Protein AF-A0A2T4Z3Q0-F1 (afdb_monomer)

pLDDT: mean 81.83, std 20.15, range [23.25, 98.06]

Mean predicted aligned error: 8.44 Å

Organism: NCBI:txid1121389

Foldseek 3Di:
DDKDKDKDKDWQQDQAKDKDKDKDDFDDPFKDKDKDDWPDAAPDKDDQDPLRIIIGIHTDHHGDMTIIMMMMDGHDDPCVVPFDFDDPVVVCVQQDADPQQHADPVLLVVLCVLCPPPDDLVVSLVSLLVCLVVQAEEDPPDPDGHQVCCVVVSYHHPRNSQSSSSHSSPPVPDTDGCPRPDPPDDDDPPPPPD

Structure (mmCIF, N/CA/C/O backbone):
data_AF-A0A2T4Z3Q0-F1
#
_entry.id   AF-A0A2T4Z3Q0-F1
#
loop_
_atom_site.group_PDB
_atom_site.id
_atom_site.type_symbol
_atom_site.label_atom_id
_atom_site.label_alt_id
_atom_site.label_comp_id
_atom_site.label_asym_id
_atom_site.label_entity_id
_atom_site.label_seq_id
_atom_site.pdbx_PDB_ins_code
_atom_site.Cartn_x
_atom_site.Cartn_y
_atom_site.Cartn_z
_atom_site.occupancy
_atom_site.B_iso_or_equiv
_atom_site.auth_seq_id
_atom_site.auth_comp_id
_atom_site.auth_asym_id
_atom_site.auth_atom_id
_atom_site.pdbx_PDB_model_num
ATOM 1 N N . MET A 1 1 ? 12.285 16.829 9.462 1.00 84.00 1 MET A N 1
ATOM 2 C CA . MET A 1 1 ? 12.515 16.536 8.033 1.00 84.00 1 MET A CA 1
ATOM 3 C C . MET A 1 1 ? 13.525 15.406 7.931 1.00 84.00 1 MET A C 1
ATOM 5 O O . MET A 1 1 ? 14.559 15.489 8.586 1.00 84.00 1 MET A O 1
ATOM 9 N N . LYS A 1 2 ? 13.214 14.343 7.188 1.00 92.06 2 LYS A N 1
ATOM 10 C CA . LYS A 1 2 ? 14.115 13.210 6.926 1.00 92.06 2 LYS A CA 1
ATOM 11 C C . LYS A 1 2 ? 14.289 13.057 5.416 1.00 92.06 2 LYS A C 1
ATOM 13 O O . LYS A 1 2 ? 13.343 13.304 4.674 1.00 92.06 2 LYS A O 1
ATOM 18 N N . ARG A 1 3 ? 15.481 12.657 4.973 1.00 94.44 3 ARG A N 1
ATOM 19 C CA . ARG A 1 3 ? 15.782 12.401 3.559 1.00 94.44 3 ARG A CA 1
ATOM 20 C C . ARG A 1 3 ? 16.202 10.958 3.355 1.00 94.44 3 ARG A C 1
ATOM 22 O O . ARG A 1 3 ? 16.924 10.406 4.184 1.00 94.44 3 ARG A O 1
ATOM 29 N N . PHE A 1 4 ? 15.761 10.382 2.247 1.00 94.44 4 PHE A N 1
ATOM 30 C CA . PHE A 1 4 ? 16.029 9.004 1.871 1.00 94.44 4 PHE A CA 1
ATOM 31 C C . PHE A 1 4 ? 16.446 8.941 0.410 1.00 94.44 4 PHE A C 1
ATOM 33 O O . PHE A 1 4 ? 15.866 9.614 -0.439 1.00 94.44 4 PHE A O 1
ATOM 40 N N . SER A 1 5 ? 17.415 8.084 0.114 1.00 94.75 5 SER A N 1
ATOM 41 C CA . SER A 1 5 ? 17.739 7.707 -1.257 1.00 94.75 5 SER A CA 1
ATOM 42 C C . SER A 1 5 ? 17.099 6.360 -1.557 1.00 94.75 5 SER A C 1
ATOM 44 O O . SER A 1 5 ? 17.326 5.385 -0.838 1.00 94.75 5 SER A O 1
ATOM 46 N N . TYR A 1 6 ? 16.303 6.301 -2.618 1.00 93.81 6 TYR A N 1
ATOM 47 C CA . TYR A 1 6 ? 15.637 5.087 -3.068 1.00 93.81 6 TYR A CA 1
ATOM 48 C C . TYR A 1 6 ? 16.019 4.789 -4.515 1.00 93.81 6 TYR A C 1
ATOM 50 O O . TYR A 1 6 ? 15.890 5.640 -5.389 1.00 93.81 6 TYR A O 1
ATOM 58 N N . ARG A 1 7 ? 16.478 3.562 -4.767 1.00 94.81 7 ARG A N 1
ATOM 59 C CA . ARG A 1 7 ? 16.855 3.082 -6.098 1.00 94.81 7 ARG A CA 1
ATOM 60 C C . ARG A 1 7 ? 15.970 1.912 -6.485 1.00 94.81 7 ARG A C 1
ATOM 62 O O . ARG A 1 7 ? 16.005 0.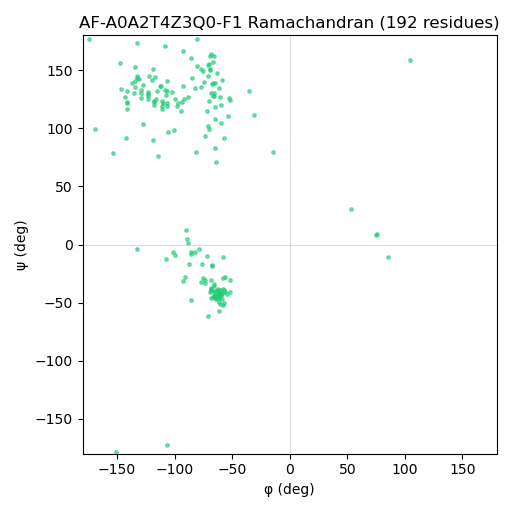863 -5.839 1.00 94.81 7 ARG A O 1
ATOM 69 N N . PHE A 1 8 ? 15.238 2.067 -7.580 1.00 94.12 8 PHE A N 1
ATOM 70 C CA . PHE A 1 8 ? 14.480 0.989 -8.201 1.00 94.12 8 PHE A CA 1
ATOM 71 C C . PHE A 1 8 ? 15.219 0.470 -9.433 1.00 94.12 8 PHE A C 1
ATOM 73 O O . PHE A 1 8 ? 15.611 1.250 -10.300 1.00 94.12 8 PHE A O 1
ATOM 80 N N . ARG A 1 9 ? 15.376 -0.855 -9.533 1.00 95.62 9 ARG A N 1
ATOM 81 C CA . ARG A 1 9 ? 15.946 -1.520 -10.710 1.00 95.62 9 ARG A CA 1
ATOM 82 C C . ARG A 1 9 ? 15.127 -2.736 -11.107 1.00 95.62 9 ARG A C 1
ATOM 84 O O . ARG A 1 9 ? 14.880 -3.625 -10.293 1.00 95.62 9 ARG A O 1
ATOM 91 N N . PHE A 1 10 ? 14.790 -2.815 -12.386 1.00 95.94 10 PHE A N 1
ATOM 92 C CA . PHE A 1 10 ? 14.126 -3.964 -12.985 1.00 95.94 10 PHE A CA 1
ATOM 93 C C . PHE A 1 10 ? 14.761 -4.296 -14.332 1.00 95.94 10 PHE A C 1
ATOM 95 O O . PHE A 1 10 ? 15.052 -3.400 -15.112 1.00 95.94 10 PHE A O 1
ATOM 102 N N . LYS A 1 11 ? 14.951 -5.583 -14.629 1.00 96.81 11 LYS A N 1
ATOM 103 C CA . LYS A 1 11 ? 15.478 -6.049 -15.918 1.00 96.81 11 LYS A CA 1
ATOM 104 C C . LYS A 1 11 ? 14.576 -7.124 -16.491 1.00 96.81 11 LYS A C 1
ATOM 106 O O . LYS A 1 11 ? 14.300 -8.116 -15.809 1.00 96.81 11 LYS A O 1
ATOM 111 N N . ASN A 1 12 ? 14.193 -6.987 -17.757 1.00 97.25 12 ASN A N 1
ATOM 112 C CA . ASN A 1 12 ? 13.519 -8.068 -18.458 1.00 97.25 12 ASN A CA 1
ATOM 113 C C . ASN A 1 12 ? 14.514 -9.210 -18.729 1.00 97.25 12 ASN A C 1
ATOM 115 O O . ASN A 1 12 ? 15.306 -9.173 -19.670 1.00 97.25 12 ASN A O 1
ATOM 119 N N . ARG A 1 13 ? 14.472 -10.242 -17.881 1.00 97.06 13 ARG A N 1
ATOM 120 C CA . ARG A 1 13 ? 15.283 -11.466 -18.018 1.00 97.06 13 ARG A CA 1
ATOM 121 C C . ARG A 1 13 ? 14.615 -12.541 -18.884 1.00 97.06 13 ARG A C 1
ATOM 123 O O . ARG A 1 13 ? 15.155 -13.637 -19.012 1.00 97.06 13 ARG A O 1
ATOM 130 N N . ARG A 1 14 ? 13.424 -12.276 -19.433 1.00 95.25 14 ARG A N 1
ATOM 131 C CA . ARG A 1 14 ? 12.709 -13.221 -20.300 1.00 95.25 14 ARG A CA 1
ATOM 132 C C . ARG A 1 14 ? 13.178 -13.078 -21.746 1.00 95.25 14 ARG A C 1
ATOM 134 O O . ARG A 1 14 ? 13.737 -12.063 -22.140 1.00 95.25 14 ARG A O 1
ATOM 141 N N . ARG A 1 15 ? 12.917 -14.118 -22.544 1.00 95.94 15 ARG A N 1
ATOM 142 C CA . ARG A 1 15 ? 13.223 -14.139 -23.986 1.00 95.94 15 ARG A CA 1
ATOM 143 C C . ARG A 1 15 ? 12.241 -13.325 -24.836 1.00 95.94 15 ARG A C 1
ATOM 145 O O . ARG A 1 15 ? 12.550 -13.044 -25.983 1.00 95.94 15 ARG A O 1
ATOM 152 N N . GLY A 1 16 ? 11.070 -12.989 -24.296 1.00 96.06 16 GLY A N 1
ATOM 153 C CA . GLY A 1 16 ? 10.043 -12.203 -24.980 1.00 96.06 16 GLY A CA 1
ATOM 154 C C . GLY A 1 16 ? 9.912 -10.791 -24.419 1.00 96.06 16 GLY A C 1
ATOM 155 O O . GLY A 1 16 ? 10.473 -10.475 -23.366 1.00 96.06 16 GLY A O 1
ATOM 156 N N . GLU A 1 17 ? 9.138 -9.963 -25.119 1.00 97.06 17 GLU A N 1
ATOM 157 C CA . GLU A 1 17 ? 8.729 -8.648 -24.627 1.00 97.06 17 GLU A CA 1
ATOM 158 C C . GLU A 1 17 ? 7.964 -8.778 -23.303 1.00 97.06 17 GLU A C 1
ATOM 160 O O . GLU A 1 17 ? 7.181 -9.712 -23.096 1.00 97.06 17 GLU A O 1
ATOM 165 N N . MET A 1 18 ? 8.206 -7.836 -22.395 1.00 97.31 18 MET A N 1
ATOM 166 C CA . MET A 1 18 ? 7.512 -7.749 -21.121 1.00 97.31 18 MET A CA 1
ATOM 167 C C . MET A 1 18 ? 6.846 -6.390 -20.962 1.00 97.31 18 MET A C 1
ATOM 169 O O . MET A 1 18 ? 7.491 -5.353 -21.073 1.00 97.31 18 MET A O 1
ATOM 173 N N . LYS A 1 19 ? 5.560 -6.421 -20.620 1.00 96.94 19 LYS A N 1
ATOM 174 C CA . LYS A 1 19 ? 4.783 -5.242 -20.251 1.00 96.94 19 LYS A CA 1
ATOM 175 C C . LYS A 1 19 ? 4.855 -5.048 -18.741 1.00 96.94 19 LYS A C 1
ATOM 177 O O . LYS A 1 19 ? 4.554 -5.983 -17.998 1.00 96.94 19 LYS A O 1
ATOM 182 N N . VAL A 1 20 ? 5.276 -3.868 -18.301 1.00 95.31 20 VAL A N 1
ATOM 183 C CA . VAL A 1 20 ? 5.454 -3.527 -16.886 1.00 95.31 20 VAL A CA 1
ATOM 184 C C . VAL A 1 20 ? 4.620 -2.296 -16.560 1.00 95.31 20 VAL A C 1
ATOM 186 O O . VAL A 1 20 ? 4.687 -1.292 -17.262 1.00 95.31 20 VAL A O 1
ATOM 189 N N . TRP A 1 21 ? 3.861 -2.383 -15.471 1.00 95.75 21 TRP A N 1
ATOM 190 C CA . TRP A 1 21 ? 3.163 -1.262 -14.853 1.00 95.75 21 TRP A CA 1
ATOM 191 C C . TRP A 1 21 ? 3.841 -0.986 -13.519 1.00 95.75 21 TRP A C 1
ATOM 193 O O . TRP A 1 21 ? 3.901 -1.868 -12.661 1.00 95.75 21 TRP A O 1
ATOM 203 N N . LEU A 1 22 ? 4.388 0.212 -13.372 1.00 92.81 22 LEU A N 1
ATOM 204 C CA . LEU A 1 22 ? 5.126 0.639 -12.195 1.00 92.81 22 LEU A CA 1
ATOM 205 C C . LEU A 1 22 ? 4.395 1.816 -11.560 1.00 92.81 22 LEU A C 1
ATOM 207 O O . LEU A 1 22 ? 4.176 2.832 -12.217 1.00 92.81 22 LEU A O 1
ATOM 211 N N . ALA A 1 23 ? 4.020 1.674 -10.291 1.00 91.62 23 ALA A N 1
ATOM 212 C CA . ALA A 1 23 ? 3.511 2.796 -9.517 1.00 91.62 23 ALA A CA 1
ATOM 213 C C . ALA A 1 23 ? 4.626 3.832 -9.326 1.00 91.62 23 ALA A C 1
ATOM 215 O O . ALA A 1 23 ? 5.748 3.487 -8.946 1.00 91.62 23 ALA A O 1
ATOM 216 N N . GLU A 1 24 ? 4.315 5.090 -9.609 1.00 90.06 24 GLU A N 1
ATOM 217 C CA . GLU A 1 24 ? 5.193 6.213 -9.302 1.00 90.06 24 GLU A CA 1
ATOM 218 C C . GLU A 1 24 ? 5.110 6.540 -7.810 1.00 90.06 24 GLU A C 1
ATOM 220 O O . GLU A 1 24 ? 4.085 6.313 -7.164 1.00 90.06 24 GLU A O 1
ATOM 225 N N . LEU A 1 25 ? 6.202 7.067 -7.252 1.00 89.38 25 LEU A N 1
ATOM 226 C CA . LEU A 1 25 ? 6.193 7.526 -5.869 1.00 89.38 25 LEU A CA 1
ATOM 227 C C . LEU A 1 25 ? 5.254 8.736 -5.748 1.00 89.38 25 LEU A C 1
ATOM 229 O O . LEU A 1 25 ? 5.417 9.695 -6.509 1.00 89.38 25 LEU A O 1
ATOM 233 N N . PRO A 1 26 ? 4.292 8.723 -4.811 1.00 84.50 26 PRO A N 1
ATOM 234 C CA . PRO A 1 26 ? 3.350 9.821 -4.670 1.00 84.50 26 PRO A CA 1
ATOM 235 C C . PRO A 1 26 ? 4.048 11.077 -4.138 1.00 84.50 26 PRO A C 1
ATOM 237 O O . PRO A 1 26 ? 5.008 11.006 -3.365 1.00 84.50 26 PRO A O 1
ATOM 240 N N . VAL A 1 27 ? 3.525 12.240 -4.522 1.00 84.62 27 VAL A N 1
ATOM 241 C CA . VAL A 1 27 ? 3.911 13.544 -3.971 1.00 84.62 27 VAL A CA 1
ATOM 242 C C . VAL A 1 27 ? 2.697 14.127 -3.265 1.00 84.62 27 VAL A C 1
ATOM 244 O O . VAL A 1 27 ? 1.633 14.251 -3.865 1.00 84.62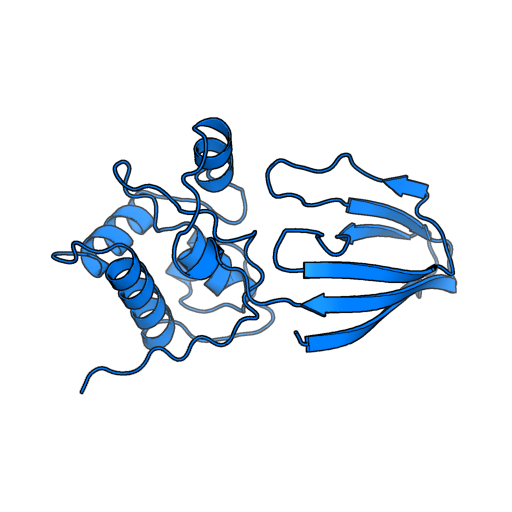 27 VAL A O 1
ATOM 247 N N . HIS A 1 28 ? 2.854 14.484 -1.995 1.00 83.12 28 HIS A N 1
ATOM 248 C CA . HIS A 1 28 ? 1.802 15.101 -1.187 1.00 83.12 28 HIS A CA 1
ATOM 249 C C . HIS A 1 28 ? 2.421 16.012 -0.118 1.00 83.12 28 HIS A C 1
ATOM 251 O O . HIS A 1 28 ? 3.639 16.175 -0.049 1.00 83.12 28 HIS A O 1
ATOM 257 N N . HIS A 1 29 ? 1.599 16.625 0.733 1.00 82.00 29 HIS A N 1
ATOM 258 C CA . HIS A 1 29 ? 2.047 17.617 1.720 1.00 82.00 29 HIS A CA 1
ATOM 259 C C . HIS A 1 29 ? 3.159 17.101 2.669 1.00 82.00 29 HIS A C 1
ATOM 261 O O . HIS A 1 29 ? 3.979 17.887 3.138 1.00 82.00 29 HIS A O 1
ATOM 267 N N . GLY A 1 30 ? 3.213 15.788 2.930 1.00 85.88 30 GLY A N 1
ATOM 268 C CA . GLY A 1 30 ? 4.171 15.147 3.839 1.00 85.88 30 GLY A CA 1
ATOM 269 C C . GLY A 1 30 ? 5.359 14.488 3.135 1.00 85.88 30 GLY A C 1
ATOM 270 O O . GLY A 1 30 ? 6.315 14.085 3.798 1.00 85.88 30 GLY A O 1
ATOM 271 N N . GLN A 1 31 ? 5.326 14.390 1.803 1.00 89.62 31 GLN A N 1
ATOM 272 C CA . GLN A 1 31 ? 6.367 13.743 1.011 1.00 89.62 31 GLN A CA 1
ATOM 273 C C . GLN A 1 31 ? 6.632 14.498 -0.290 1.00 89.62 31 GLN A C 1
ATOM 275 O O . GLN A 1 31 ? 5.758 14.632 -1.149 1.00 89.62 31 GLN A O 1
ATOM 280 N N . ARG A 1 32 ? 7.885 14.908 -0.479 1.00 91.00 32 ARG A N 1
ATOM 281 C CA . ARG A 1 32 ? 8.404 15.393 -1.759 1.00 91.00 32 ARG A CA 1
ATOM 282 C C . ARG A 1 32 ? 9.309 14.336 -2.363 1.00 91.00 32 ARG A C 1
ATOM 284 O O . ARG A 1 32 ? 10.090 13.699 -1.662 1.00 91.00 32 ARG A O 1
ATOM 291 N N . VAL A 1 33 ? 9.217 14.180 -3.675 1.00 90.69 33 VAL A N 1
ATOM 292 C CA . VAL A 1 33 ? 10.051 13.251 -4.433 1.00 90.69 33 VAL A CA 1
ATOM 293 C C . VAL A 1 33 ? 10.776 14.043 -5.502 1.00 90.69 33 VAL A C 1
ATOM 295 O O . VAL A 1 33 ? 10.153 14.744 -6.299 1.00 90.69 33 VAL A O 1
ATOM 298 N N . LYS A 1 34 ? 12.097 13.921 -5.517 1.00 90.50 34 LYS A N 1
ATOM 299 C CA . LYS A 1 34 ? 12.955 14.392 -6.594 1.00 90.50 34 LYS A CA 1
ATOM 300 C C . LYS A 1 34 ? 13.533 13.172 -7.289 1.00 90.50 34 LYS A C 1
ATOM 302 O O . LYS A 1 34 ? 14.125 12.308 -6.654 1.00 90.50 34 LYS A O 1
ATOM 307 N N . GLN A 1 35 ? 13.318 13.074 -8.592 1.00 85.56 35 GLN A N 1
ATOM 308 C CA . GLN A 1 35 ? 13.862 11.986 -9.392 1.00 85.56 35 GLN A CA 1
ATOM 309 C C . GLN A 1 35 ? 15.182 12.446 -10.010 1.00 85.56 35 GLN A C 1
ATOM 311 O O . GLN A 1 35 ? 15.197 13.375 -10.815 1.00 85.56 35 GLN A O 1
ATOM 316 N N . ASP A 1 36 ? 16.281 11.814 -9.606 1.00 80.44 36 ASP A N 1
ATOM 317 C CA . ASP A 1 36 ? 17.635 12.238 -9.973 1.00 80.44 36 ASP A CA 1
ATOM 318 C C . ASP A 1 36 ? 18.148 11.541 -11.233 1.00 80.44 36 ASP A C 1
ATOM 320 O O . ASP A 1 36 ? 18.938 12.104 -11.987 1.00 80.44 36 ASP A O 1
ATOM 324 N N . THR A 1 37 ? 17.726 10.301 -11.483 1.00 83.12 37 THR A N 1
ATOM 325 C CA . THR A 1 37 ? 18.128 9.553 -12.680 1.00 83.12 37 THR A CA 1
ATOM 326 C C . THR A 1 37 ? 16.960 8.753 -13.222 1.00 83.12 37 THR A C 1
ATOM 328 O O . THR A 1 37 ? 16.290 8.034 -12.482 1.00 83.12 37 THR A O 1
ATOM 331 N N . VAL A 1 38 ? 16.751 8.865 -14.536 1.00 84.81 38 VAL A N 1
ATOM 332 C CA . VAL A 1 38 ? 15.813 8.047 -15.311 1.00 84.81 38 VAL A CA 1
ATOM 333 C C . VAL A 1 38 ? 16.578 7.457 -16.477 1.00 84.81 38 VAL A C 1
ATOM 335 O O . VAL A 1 38 ? 16.875 8.148 -17.450 1.00 84.81 38 VAL A O 1
ATOM 338 N N . ARG A 1 39 ? 16.926 6.173 -16.384 1.00 87.06 39 ARG A N 1
ATOM 339 C CA . ARG A 1 39 ? 17.675 5.518 -17.466 1.00 87.06 39 ARG A CA 1
ATOM 340 C C . ARG A 1 39 ? 16.793 5.196 -18.673 1.00 87.06 39 ARG A C 1
ATOM 342 O O . ARG A 1 39 ? 17.281 5.159 -19.798 1.00 87.06 39 ARG A O 1
ATOM 349 N N . ARG A 1 40 ? 15.499 4.965 -18.436 1.00 87.69 40 ARG A N 1
ATOM 350 C CA . ARG A 1 40 ? 14.490 4.702 -19.467 1.00 87.69 40 ARG A CA 1
ATOM 351 C C . ARG A 1 40 ? 13.190 5.400 -19.089 1.00 87.69 40 ARG A C 1
ATOM 353 O O . ARG A 1 40 ? 12.621 5.110 -18.038 1.00 87.69 40 ARG A O 1
ATOM 360 N N . SER A 1 41 ? 12.706 6.278 -19.960 1.00 91.62 41 SER A N 1
ATOM 361 C CA . SER A 1 41 ? 11.394 6.901 -19.790 1.00 91.62 41 SER A CA 1
ATOM 362 C C . SER A 1 41 ? 10.264 5.880 -19.988 1.00 91.62 41 SER A C 1
ATOM 364 O O . SER A 1 41 ? 10.443 4.891 -20.714 1.00 91.62 41 SER A O 1
ATOM 366 N N . PRO A 1 42 ? 9.110 6.079 -19.330 1.00 94.75 42 PRO A N 1
ATOM 367 C CA . PRO A 1 42 ? 7.928 5.270 -19.593 1.00 94.75 42 PRO A CA 1
ATOM 368 C C . PRO A 1 42 ? 7.446 5.473 -21.031 1.00 94.75 42 PRO A C 1
ATOM 370 O O . PRO A 1 42 ? 7.570 6.562 -21.591 1.00 94.75 42 PRO A O 1
ATOM 373 N N . ASP A 1 43 ? 6.876 4.424 -21.619 1.00 95.12 43 ASP A N 1
ATOM 374 C CA . ASP A 1 43 ? 6.238 4.497 -22.937 1.00 95.12 43 ASP A CA 1
ATOM 375 C C . ASP A 1 43 ? 4.896 5.234 -22.848 1.00 95.12 43 ASP A C 1
ATOM 377 O O . ASP A 1 43 ? 4.491 5.929 -23.778 1.00 95.12 43 ASP A O 1
ATOM 381 N N . GLN A 1 44 ? 4.202 5.082 -21.716 1.00 95.50 44 GLN A N 1
ATOM 382 C CA . GLN A 1 44 ? 2.972 5.800 -21.385 1.00 95.50 44 GLN A CA 1
ATOM 383 C C . GLN A 1 44 ? 2.898 6.029 -19.876 1.00 95.50 44 GLN A C 1
ATOM 385 O O . GLN A 1 44 ? 3.452 5.256 -19.097 1.00 95.50 44 GLN A O 1
ATOM 390 N N . SER A 1 45 ? 2.145 7.037 -19.451 1.00 93.69 45 SER A N 1
ATOM 391 C CA . SER A 1 45 ? 1.817 7.233 -18.039 1.00 93.69 45 SER A CA 1
ATOM 392 C C . SER A 1 45 ? 0.330 7.503 -17.890 1.00 93.69 45 SER A C 1
ATOM 394 O O . SER A 1 45 ? -0.268 8.184 -18.726 1.00 93.69 45 SER A O 1
ATOM 396 N N . SER A 1 46 ? -0.268 6.987 -16.821 1.00 91.50 46 SER A N 1
ATOM 397 C CA . SER A 1 46 ? -1.653 7.293 -16.485 1.00 91.50 46 SER A CA 1
ATOM 398 C C . SER A 1 46 ? -1.803 8.756 -16.059 1.00 91.50 46 SER A C 1
ATOM 400 O O . SER A 1 46 ? -0.836 9.439 -15.700 1.00 91.50 46 SER A O 1
ATOM 402 N N . GLN A 1 47 ? -3.051 9.222 -16.054 1.00 91.00 47 GLN A N 1
ATOM 403 C CA . GLN A 1 47 ? -3.427 10.362 -15.226 1.00 91.00 47 GLN A CA 1
ATOM 404 C C . GLN A 1 47 ? -3.327 9.976 -13.745 1.00 91.00 47 GLN A C 1
ATOM 406 O O . GLN A 1 47 ? -3.379 8.788 -13.400 1.00 91.00 47 GLN A O 1
ATOM 411 N N . THR A 1 48 ? -3.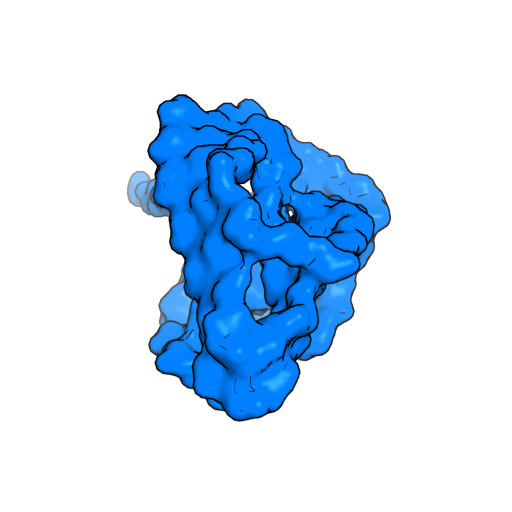167 10.983 -12.893 1.00 87.88 48 THR A N 1
ATOM 412 C CA . THR A 1 48 ? -3.215 10.814 -11.443 1.00 87.88 48 THR A CA 1
ATOM 413 C C . THR A 1 48 ? -4.641 10.469 -11.018 1.00 87.88 48 THR A C 1
ATOM 415 O O . THR A 1 48 ? -5.585 11.134 -11.447 1.00 87.88 48 THR A O 1
ATOM 418 N N . ASP A 1 49 ? -4.807 9.421 -10.213 1.00 85.31 49 ASP A N 1
ATOM 419 C CA . ASP A 1 49 ? -6.113 9.035 -9.679 1.00 85.31 49 ASP A CA 1
ATOM 420 C C . ASP A 1 49 ? -6.523 9.877 -8.456 1.00 85.31 49 ASP A C 1
ATOM 422 O O . ASP A 1 49 ? -5.775 10.727 -7.975 1.00 85.31 49 ASP A O 1
ATOM 426 N N . ILE A 1 50 ? -7.736 9.639 -7.945 1.00 83.69 50 ILE A N 1
ATOM 427 C CA . ILE A 1 50 ? -8.287 10.344 -6.772 1.00 83.69 50 ILE A CA 1
ATOM 428 C C . ILE A 1 50 ? -7.400 10.173 -5.528 1.00 83.69 50 ILE A C 1
ATOM 430 O O . ILE A 1 50 ? -7.360 11.056 -4.682 1.00 83.69 50 ILE A O 1
ATOM 434 N N . ALA A 1 51 ? -6.669 9.062 -5.426 1.00 80.88 51 ALA A N 1
ATOM 435 C CA . ALA A 1 51 ? -5.767 8.782 -4.317 1.00 80.88 51 ALA A CA 1
ATOM 436 C C . ALA A 1 51 ? -4.336 9.295 -4.566 1.00 80.88 51 ALA A C 1
ATOM 438 O O . ALA A 1 51 ? -3.413 8.925 -3.841 1.00 80.88 51 ALA A O 1
ATOM 439 N N . GLY A 1 52 ? -4.132 10.129 -5.592 1.00 84.19 52 GLY A N 1
ATOM 440 C CA . GLY A 1 52 ? -2.831 10.707 -5.914 1.00 84.19 52 GLY A CA 1
ATOM 441 C C . GLY A 1 52 ? -1.865 9.732 -6.592 1.00 84.19 52 GLY A C 1
ATOM 442 O O . GLY A 1 52 ? -0.691 10.063 -6.765 1.00 84.19 52 GLY A O 1
ATOM 443 N N . ASN A 1 53 ? -2.322 8.541 -6.988 1.00 86.62 53 ASN A N 1
ATOM 444 C CA . ASN A 1 53 ? -1.462 7.534 -7.598 1.00 86.62 53 ASN A CA 1
ATOM 445 C C . ASN A 1 53 ? -1.323 7.765 -9.096 1.00 86.62 53 ASN A C 1
ATOM 447 O O . ASN A 1 53 ? -2.288 8.088 -9.791 1.00 86.62 53 ASN A O 1
ATOM 451 N N . ARG A 1 54 ? -0.127 7.493 -9.614 1.00 90.31 54 ARG A N 1
ATOM 452 C CA . ARG A 1 54 ? 0.163 7.484 -11.046 1.00 90.31 54 ARG A CA 1
ATOM 453 C C . ARG A 1 54 ? 0.901 6.207 -11.417 1.00 90.31 54 ARG A C 1
ATOM 455 O O . ARG A 1 54 ? 1.721 5.709 -10.648 1.00 90.31 54 ARG A O 1
ATOM 462 N N . ILE A 1 55 ? 0.589 5.658 -12.586 1.00 93.12 55 ILE A N 1
ATOM 463 C CA . ILE A 1 55 ? 1.185 4.420 -13.083 1.00 93.12 55 ILE A CA 1
ATOM 464 C C . ILE A 1 55 ? 1.942 4.723 -14.369 1.00 93.12 55 ILE A C 1
ATOM 466 O O . ILE A 1 55 ? 1.367 5.197 -15.348 1.00 93.12 55 ILE A O 1
ATOM 470 N N . SER A 1 56 ? 3.224 4.385 -14.373 1.00 94.06 56 SER A N 1
ATOM 471 C CA . SER A 1 56 ? 4.075 4.395 -15.554 1.00 94.06 56 SER A CA 1
ATOM 472 C C . SER A 1 56 ? 4.084 3.022 -16.227 1.00 94.06 56 SER A C 1
ATOM 474 O O . SER A 1 56 ? 4.182 1.982 -15.572 1.00 94.06 56 SER A O 1
ATOM 476 N N . TYR A 1 57 ? 3.974 3.018 -17.550 1.00 95.94 57 TYR A N 1
ATOM 477 C CA . TYR A 1 57 ? 3.883 1.831 -18.390 1.00 95.94 57 TYR A CA 1
ATOM 478 C C . TYR A 1 57 ? 5.129 1.671 -19.261 1.00 95.94 57 TYR A C 1
ATOM 480 O O . TYR A 1 57 ? 5.598 2.635 -19.867 1.00 95.94 57 TYR A O 1
ATOM 488 N N . TYR A 1 58 ? 5.634 0.438 -19.343 1.00 96.06 58 TYR A N 1
ATOM 489 C CA . TYR A 1 58 ? 6.838 0.088 -20.088 1.00 96.06 58 TYR A CA 1
ATOM 490 C C . TYR A 1 58 ? 6.633 -1.181 -20.930 1.00 96.06 58 TYR A C 1
ATOM 492 O O . TYR A 1 58 ? 6.149 -2.193 -20.418 1.00 96.06 58 TYR A O 1
ATOM 500 N N . CYS A 1 59 ? 7.087 -1.165 -22.181 1.00 96.94 59 CYS A N 1
ATOM 501 C CA . CYS A 1 59 ? 7.268 -2.334 -23.046 1.00 96.94 59 CYS A CA 1
ATOM 502 C C . CYS A 1 59 ? 8.762 -2.655 -23.172 1.00 96.94 59 CYS A C 1
ATOM 504 O O . CYS A 1 59 ? 9.478 -2.049 -23.967 1.00 96.94 59 CYS A O 1
ATOM 506 N N . LEU A 1 60 ? 9.249 -3.600 -22.369 1.00 96.25 60 LEU A N 1
ATOM 507 C CA . LEU A 1 60 ? 10.667 -3.944 -22.293 1.00 96.25 60 LEU A CA 1
ATOM 508 C C . LEU A 1 60 ? 11.016 -5.103 -23.223 1.00 96.25 60 LEU A C 1
ATOM 510 O O . LEU A 1 60 ? 10.512 -6.220 -23.053 1.00 96.25 60 LEU A O 1
ATOM 514 N N . LYS A 1 61 ? 11.960 -4.887 -24.135 1.00 97.62 61 LYS A N 1
ATOM 515 C CA . LYS A 1 61 ? 12.580 -5.965 -24.920 1.00 97.62 61 LYS A CA 1
ATOM 516 C C . LYS A 1 61 ? 13.475 -6.850 -24.037 1.00 97.62 61 LYS A C 1
ATOM 518 O O . LYS A 1 61 ? 13.846 -6.445 -22.930 1.00 97.62 61 LYS A O 1
ATOM 523 N N . PRO A 1 62 ? 13.833 -8.067 -24.485 1.00 98.06 62 PRO A N 1
ATOM 524 C CA . PRO A 1 62 ? 14.768 -8.921 -23.757 1.00 98.06 62 PRO A CA 1
ATOM 525 C C . PRO A 1 62 ? 16.067 -8.182 -23.424 1.00 98.06 62 PRO A C 1
ATOM 527 O O . PRO A 1 62 ? 16.716 -7.624 -24.305 1.00 98.06 62 PRO A O 1
A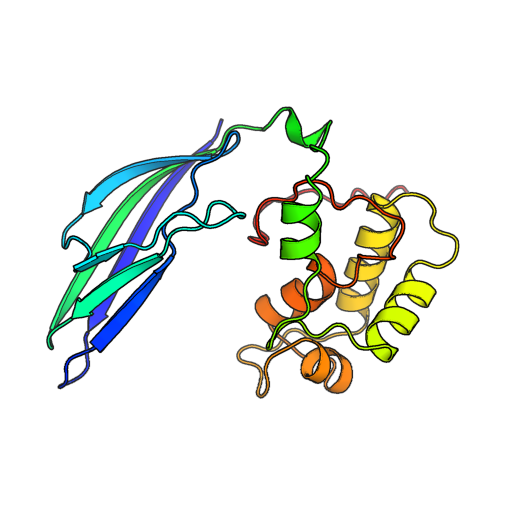TOM 530 N N . GLY A 1 63 ? 16.444 -8.182 -22.147 1.00 96.62 63 GLY A N 1
ATOM 531 C CA . GLY A 1 63 ? 17.651 -7.519 -21.660 1.00 96.62 63 GLY A CA 1
ATOM 532 C C . GLY A 1 63 ? 17.506 -6.031 -21.332 1.00 96.62 63 GLY A C 1
ATOM 533 O O . GLY A 1 63 ? 18.412 -5.507 -20.688 1.00 96.62 63 GLY A O 1
ATOM 534 N N . GLU A 1 64 ? 16.399 -5.371 -21.692 1.00 96.94 64 GLU A N 1
ATOM 535 C CA . GLU A 1 64 ? 16.150 -3.974 -21.314 1.00 96.94 64 GLU A CA 1
ATOM 536 C C . GLU A 1 64 ? 15.868 -3.816 -19.816 1.00 96.94 64 GLU A C 1
ATOM 538 O O . GLU A 1 64 ? 15.426 -4.743 -19.124 1.00 96.94 64 GLU A O 1
ATOM 543 N N . GLU A 1 65 ? 16.146 -2.611 -19.319 1.00 96.75 65 GLU A N 1
ATOM 544 C CA . GLU A 1 65 ? 16.192 -2.288 -17.898 1.00 96.75 65 GLU A CA 1
ATOM 545 C C . GLU A 1 65 ? 15.410 -1.000 -17.609 1.00 96.75 65 GLU A C 1
ATOM 547 O O . GLU A 1 65 ? 15.415 -0.062 -18.406 1.00 96.75 65 GLU A O 1
ATOM 552 N N . ILE A 1 66 ? 14.765 -0.956 -16.446 1.00 95.00 66 ILE A N 1
ATOM 553 C CA . ILE A 1 66 ? 14.260 0.259 -15.809 1.00 95.00 66 ILE A CA 1
ATOM 554 C C . ILE A 1 66 ? 15.174 0.519 -14.620 1.00 95.00 66 ILE A C 1
ATOM 556 O O . ILE A 1 66 ? 15.395 -0.375 -13.800 1.00 95.00 66 ILE A O 1
ATOM 560 N N . GLU A 1 67 ? 15.690 1.736 -14.525 1.00 95.88 67 GLU A N 1
ATOM 561 C CA . GLU A 1 67 ? 16.499 2.177 -13.401 1.00 95.88 67 GLU A CA 1
ATOM 562 C C . GLU A 1 67 ? 16.149 3.620 -13.075 1.00 95.88 67 GLU A C 1
ATOM 564 O O . GLU A 1 67 ? 16.355 4.510 -13.907 1.00 95.88 67 GLU A O 1
ATOM 569 N N . ASN A 1 68 ? 15.617 3.806 -11.868 1.00 92.94 68 ASN A N 1
ATOM 570 C CA . ASN A 1 68 ? 15.191 5.096 -11.361 1.00 92.94 68 ASN A CA 1
ATOM 571 C C . ASN A 1 68 ? 15.804 5.328 -9.978 1.00 92.94 68 ASN A C 1
ATOM 573 O O . ASN A 1 68 ? 15.611 4.507 -9.074 1.00 92.94 68 ASN A O 1
ATOM 577 N N . ASP A 1 69 ? 16.485 6.461 -9.827 1.00 94.38 69 ASP A N 1
ATOM 578 C CA . ASP A 1 69 ? 16.999 6.941 -8.547 1.00 94.38 69 ASP A CA 1
ATOM 579 C C . ASP A 1 69 ? 16.161 8.127 -8.075 1.00 94.38 69 ASP A C 1
ATOM 581 O O . ASP A 1 69 ? 15.884 9.056 -8.840 1.00 94.38 69 ASP A O 1
ATOM 585 N N . TYR A 1 70 ? 15.760 8.075 -6.810 1.00 94.25 70 TYR A N 1
ATOM 586 C CA . TYR A 1 70 ? 14.915 9.067 -6.171 1.00 94.25 70 TYR A CA 1
ATOM 587 C C . TYR A 1 70 ? 15.558 9.562 -4.878 1.00 94.25 70 TYR A C 1
ATOM 589 O O . TYR A 1 70 ? 16.024 8.770 -4.054 1.00 94.25 70 TYR A O 1
ATOM 597 N N . GLU A 1 71 ? 15.492 10.868 -4.671 1.00 95.81 71 GLU A N 1
ATOM 598 C CA . GLU A 1 71 ? 15.635 11.515 -3.378 1.00 95.81 71 GLU A CA 1
ATOM 599 C C . GLU A 1 71 ? 14.229 11.807 -2.840 1.00 95.81 71 GLU A C 1
ATOM 601 O O . GLU A 1 71 ? 13.427 12.506 -3.462 1.00 95.81 71 GLU A O 1
ATOM 606 N N . ILE A 1 72 ? 13.911 11.227 -1.688 1.00 94.56 72 ILE A N 1
ATOM 607 C CA . ILE A 1 72 ? 12.615 11.365 -1.030 1.00 94.56 72 ILE A CA 1
ATOM 608 C C . ILE A 1 72 ? 12.821 12.200 0.225 1.00 94.56 72 ILE A C 1
ATOM 610 O O . ILE A 1 72 ? 13.595 11.828 1.110 1.00 94.56 72 ILE A O 1
ATOM 614 N N . GLU A 1 73 ? 12.111 13.315 0.318 1.00 93.50 73 GLU A N 1
ATOM 615 C CA . GLU A 1 73 ? 12.073 14.152 1.508 1.00 93.50 73 GLU A CA 1
ATOM 616 C C . GLU A 1 73 ? 10.730 13.969 2.209 1.00 93.50 73 GLU A C 1
ATOM 618 O O . GLU A 1 73 ? 9.673 14.249 1.644 1.00 93.50 73 GLU A O 1
ATOM 623 N N . VAL A 1 74 ? 10.784 13.502 3.454 1.00 90.75 74 VAL A N 1
ATOM 624 C CA . VAL A 1 74 ? 9.613 13.310 4.307 1.00 90.75 74 VAL A CA 1
ATOM 625 C C . VAL A 1 74 ? 9.606 14.392 5.376 1.00 90.75 74 VAL A C 1
ATOM 627 O O . VAL A 1 74 ? 10.547 14.532 6.175 1.00 90.75 74 VAL A O 1
ATOM 630 N N . THR A 1 75 ? 8.522 15.155 5.403 1.00 86.81 75 THR A N 1
ATOM 631 C CA . THR A 1 75 ? 8.294 16.222 6.373 1.00 86.81 75 THR A CA 1
ATOM 632 C C . THR A 1 75 ? 7.094 15.845 7.231 1.00 86.81 75 THR A C 1
ATOM 634 O O . THR A 1 75 ? 6.079 15.433 6.673 1.00 86.81 75 THR A O 1
ATOM 637 N N . PRO A 1 76 ? 7.193 15.953 8.571 1.00 79.81 76 PRO A N 1
ATOM 638 C CA . PRO A 1 76 ? 6.035 15.777 9.436 1.00 79.81 76 PRO A CA 1
ATOM 639 C C . PRO A 1 76 ? 4.906 16.681 8.955 1.00 79.81 76 PRO A C 1
ATOM 641 O O . PRO A 1 76 ? 5.105 17.886 8.789 1.00 79.81 76 PRO A O 1
ATOM 644 N N . SER A 1 77 ? 3.756 16.085 8.676 1.00 69.75 77 SER A N 1
ATOM 645 C CA . SER A 1 77 ? 2.591 16.846 8.263 1.00 69.75 77 SER A CA 1
ATOM 646 C C . SER A 1 77 ? 1.886 17.398 9.490 1.00 69.75 77 SER A C 1
ATOM 648 O O . SER A 1 77 ? 1.641 16.657 10.436 1.00 69.75 77 SER A O 1
ATOM 650 N N . GLN A 1 78 ? 1.500 18.673 9.449 1.00 64.62 78 GLN A N 1
ATOM 651 C CA . GLN A 1 78 ? 0.559 19.222 10.430 1.00 64.62 78 GLN A CA 1
ATOM 652 C C . GLN A 1 78 ? -0.846 18.612 10.277 1.00 64.62 78 GLN A C 1
ATOM 654 O O . GLN A 1 78 ? -1.632 18.648 11.215 1.00 64.62 78 GLN A O 1
ATOM 659 N N . GLU A 1 79 ? -1.153 17.999 9.127 1.00 63.91 79 GLU A N 1
ATOM 660 C CA . GLU A 1 79 ? -2.415 17.283 8.897 1.00 63.91 79 GLU A CA 1
ATOM 661 C C . GLU A 1 79 ? -2.495 15.954 9.669 1.00 63.91 79 GLU A C 1
ATOM 663 O O . GLU A 1 79 ? -3.567 15.361 9.737 1.00 63.91 79 GLU A O 1
ATOM 668 N N . TRP A 1 80 ? -1.403 15.480 10.288 1.00 61.09 80 TRP A N 1
ATOM 669 C CA . TRP A 1 80 ? -1.467 14.320 11.188 1.00 61.09 80 TRP A CA 1
ATOM 670 C C . TRP A 1 80 ? -2.285 14.605 12.448 1.00 61.09 80 TRP A C 1
ATOM 672 O O . TRP A 1 80 ? -3.025 13.733 12.893 1.00 61.09 80 TRP A O 1
ATOM 682 N N . ASP A 1 81 ? -2.208 15.829 12.972 1.00 61.22 81 ASP A N 1
ATOM 683 C CA . ASP A 1 81 ? -2.940 16.232 14.179 1.00 61.22 81 ASP A CA 1
ATOM 684 C C . ASP A 1 81 ? -4.370 16.707 13.862 1.00 61.22 81 ASP A C 1
ATOM 686 O O . ASP A 1 81 ? -5.166 16.991 14.757 1.00 61.22 81 ASP A O 1
ATOM 690 N N . SER A 1 82 ? -4.710 16.859 12.580 1.00 64.50 82 SER A N 1
ATOM 691 C CA . SER A 1 82 ? -6.007 17.367 12.122 1.00 64.50 82 SER A CA 1
ATOM 692 C C . SER A 1 82 ? -6.309 16.823 10.732 1.00 64.50 82 SER A C 1
ATOM 694 O O . SER A 1 82 ? -6.105 17.519 9.731 1.00 64.50 82 SER A O 1
ATOM 696 N N . PRO A 1 83 ? -6.752 15.562 10.644 1.00 67.19 83 PRO A N 1
ATOM 697 C CA . PRO A 1 83 ? -6.847 14.901 9.365 1.00 67.19 83 PRO A CA 1
ATOM 698 C C . PRO A 1 83 ? -8.044 15.449 8.581 1.00 67.19 83 PRO A C 1
ATOM 700 O O . PRO A 1 83 ? -9.111 15.747 9.126 1.00 67.19 83 PRO A O 1
ATOM 703 N N . ARG A 1 84 ? -7.847 15.634 7.275 1.00 72.75 84 ARG A N 1
ATOM 704 C CA . ARG A 1 84 ? -8.828 16.277 6.398 1.00 72.75 84 ARG A CA 1
ATOM 705 C C . ARG A 1 84 ? -10.079 15.414 6.253 1.00 72.75 84 ARG A C 1
ATOM 707 O O . ARG A 1 84 ? -9.986 14.204 6.031 1.00 72.75 84 ARG A O 1
ATOM 714 N N . SER A 1 85 ? -11.245 16.055 6.284 1.00 77.31 85 SER A N 1
ATOM 715 C CA . SER A 1 85 ? -12.497 15.422 5.872 1.00 77.31 85 SER A CA 1
ATOM 716 C C . SER A 1 85 ? -12.469 15.119 4.375 1.00 77.31 85 SER A C 1
ATOM 718 O O . SER A 1 85 ? -12.219 16.007 3.556 1.00 77.31 85 SER A O 1
ATOM 720 N N . LEU A 1 86 ? -12.763 13.874 4.014 1.00 79.56 86 LEU A N 1
ATOM 721 C CA . LEU A 1 86 ? -12.892 13.470 2.618 1.00 79.56 86 LEU A CA 1
ATOM 722 C C . LEU A 1 86 ? -14.160 14.049 1.982 1.00 79.56 86 LEU A C 1
ATOM 724 O O . LEU A 1 86 ? -15.214 14.119 2.616 1.00 79.56 86 LEU A O 1
ATOM 728 N N . SER A 1 87 ? -14.076 14.399 0.699 1.00 85.62 87 SER A N 1
ATOM 729 C CA . SER A 1 87 ? -15.263 14.663 -0.119 1.00 85.62 87 SER A CA 1
ATOM 730 C C . SER A 1 87 ? -16.100 13.392 -0.305 1.00 85.62 87 SER A C 1
ATOM 732 O O . SER A 1 87 ? -15.611 12.271 -0.154 1.00 85.62 87 SER A O 1
ATOM 734 N N . GLU A 1 88 ? -17.365 13.544 -0.703 1.00 86.75 88 GLU A N 1
ATOM 735 C CA . GLU A 1 88 ? -18.240 12.402 -1.004 1.00 86.75 88 GLU A CA 1
ATOM 736 C C . GLU A 1 88 ? -17.655 11.486 -2.086 1.00 86.75 88 GLU A C 1
ATOM 738 O O . GLU A 1 88 ? -17.720 10.264 -1.965 1.00 86.75 88 GLU A O 1
ATOM 743 N N . THR A 1 89 ? -17.029 12.068 -3.112 1.00 88.81 89 THR A N 1
ATOM 744 C CA . THR A 1 89 ? -16.377 11.325 -4.197 1.00 88.81 89 THR A CA 1
ATOM 745 C C . THR A 1 89 ? -15.181 10.522 -3.690 1.00 88.81 89 THR A C 1
ATOM 747 O O . THR A 1 89 ? -15.038 9.348 -4.035 1.00 88.81 89 THR A O 1
ATOM 750 N N . GLU A 1 90 ? -14.334 11.117 -2.847 1.00 83.88 90 GLU A N 1
ATOM 751 C CA . GLU A 1 90 ? -13.201 10.418 -2.227 1.00 83.88 90 GLU A CA 1
ATOM 752 C C . GLU A 1 90 ? -13.688 9.311 -1.296 1.00 83.88 90 GLU A C 1
ATOM 754 O O . GLU A 1 90 ? -13.212 8.179 -1.374 1.00 83.88 90 GLU A O 1
ATOM 759 N N . ARG A 1 91 ? -14.700 9.596 -0.474 1.00 84.06 91 ARG A N 1
ATOM 760 C CA . ARG A 1 91 ? -15.323 8.600 0.397 1.00 84.06 91 ARG A CA 1
ATOM 761 C C . ARG A 1 91 ? -15.868 7.434 -0.427 1.00 84.06 91 ARG A C 1
ATOM 763 O O . ARG A 1 91 ? -15.496 6.291 -0.183 1.00 84.06 91 ARG A O 1
ATOM 770 N N . ALA A 1 92 ? -16.672 7.692 -1.456 1.00 85.69 92 ALA A N 1
ATOM 771 C CA . ALA A 1 92 ? -17.188 6.648 -2.342 1.00 85.69 92 ALA A CA 1
ATOM 772 C C . ALA A 1 92 ? -16.059 5.848 -3.013 1.00 85.69 92 ALA A C 1
ATOM 774 O O . ALA A 1 92 ? -16.145 4.623 -3.126 1.00 85.69 92 ALA A O 1
ATOM 775 N N . PHE A 1 93 ? -14.970 6.516 -3.408 1.00 85.38 93 PHE A N 1
ATOM 776 C CA . PHE A 1 93 ? -13.785 5.859 -3.941 1.00 85.38 93 PHE A CA 1
ATOM 777 C C . PHE A 1 93 ? -13.173 4.907 -2.902 1.00 85.38 93 PHE A C 1
ATOM 779 O O . PHE A 1 93 ? -13.063 3.712 -3.180 1.00 85.38 93 PHE A O 1
ATOM 786 N N . TYR A 1 94 ? -12.805 5.367 -1.709 1.00 82.25 94 TYR A N 1
ATOM 787 C CA . TYR A 1 94 ? -12.125 4.525 -0.717 1.00 82.25 94 TYR A CA 1
ATOM 788 C C . TYR A 1 94 ? -13.015 3.414 -0.146 1.00 82.25 94 TYR A C 1
ATOM 790 O O . TYR A 1 94 ? -12.513 2.325 0.137 1.00 82.25 94 TYR A O 1
ATOM 798 N N . LEU A 1 95 ? -14.329 3.644 -0.053 1.00 80.69 95 LEU A N 1
ATOM 799 C CA . LEU A 1 95 ? -15.288 2.693 0.523 1.00 80.69 95 LEU A CA 1
ATOM 800 C C . LEU A 1 95 ? -15.814 1.645 -0.455 1.00 80.69 95 LEU A C 1
ATOM 802 O O . LEU A 1 95 ? -16.513 0.713 -0.050 1.00 80.69 95 LEU A O 1
ATOM 806 N N . ARG A 1 96 ? -15.482 1.759 -1.744 1.00 83.81 96 ARG A N 1
ATOM 807 C CA . ARG A 1 96 ? -15.950 0.792 -2.736 1.00 83.81 96 ARG A CA 1
ATOM 808 C C . ARG A 1 96 ? -15.367 -0.598 -2.487 1.00 83.81 96 ARG A C 1
ATOM 810 O O . ARG A 1 96 ? -14.165 -0.778 -2.258 1.00 83.81 96 ARG A O 1
ATOM 817 N N . SER A 1 97 ? -16.227 -1.592 -2.660 1.00 85.94 97 SER A N 1
ATOM 818 C CA . SER A 1 97 ? -15.823 -2.990 -2.766 1.00 85.94 97 SER A CA 1
ATOM 819 C C . SER A 1 97 ? -15.021 -3.204 -4.055 1.00 85.94 97 SER A C 1
ATOM 821 O O . SER A 1 97 ? -15.356 -2.659 -5.108 1.00 85.94 97 SER A O 1
ATOM 823 N N . THR A 1 98 ? -13.946 -3.986 -3.988 1.00 87.12 98 THR A N 1
ATOM 824 C CA . THR A 1 98 ? -13.095 -4.342 -5.138 1.00 87.12 98 THR A CA 1
ATOM 825 C C . THR A 1 98 ? -12.825 -5.844 -5.152 1.00 87.12 98 THR A C 1
ATOM 827 O O . THR A 1 98 ? -13.182 -6.546 -4.211 1.00 87.12 98 THR A O 1
ATOM 830 N N . ALA A 1 99 ? -12.173 -6.358 -6.201 1.00 87.56 99 ALA A N 1
ATOM 831 C CA . ALA A 1 99 ? -11.878 -7.788 -6.314 1.00 87.56 99 ALA A CA 1
ATOM 832 C C . ALA A 1 99 ? -11.075 -8.341 -5.118 1.00 87.56 99 ALA A C 1
ATOM 834 O O . ALA A 1 99 ? -11.392 -9.423 -4.627 1.00 87.56 99 ALA A O 1
ATOM 835 N N . PHE A 1 100 ? -10.081 -7.590 -4.627 1.00 86.50 100 PHE A N 1
ATOM 836 C CA . PHE A 1 100 ? -9.259 -7.989 -3.475 1.00 86.50 100 PHE A CA 1
ATOM 837 C C . PHE A 1 100 ? -9.807 -7.492 -2.140 1.00 86.50 100 PHE A C 1
ATOM 839 O O . PHE A 1 100 ? -9.609 -8.139 -1.116 1.00 86.50 100 PHE A O 1
ATOM 846 N N . VAL A 1 101 ? -10.525 -6.371 -2.145 1.00 87.75 101 VAL A N 1
ATOM 847 C CA . VAL A 1 101 ? -11.096 -5.786 -0.933 1.00 87.75 101 VAL A CA 1
ATOM 848 C C . VAL A 1 101 ? -12.610 -5.848 -1.010 1.00 87.75 101 VAL A C 1
ATOM 850 O O . VAL A 1 101 ? -13.274 -4.861 -1.329 1.00 87.75 101 VAL A O 1
ATOM 853 N N . ARG A 1 102 ? -13.149 -7.048 -0.789 1.00 88.44 102 ARG A N 1
ATOM 854 C CA . ARG A 1 102 ? -14.593 -7.284 -0.763 1.00 88.44 102 ARG A CA 1
ATOM 855 C C . ARG A 1 102 ? -15.114 -7.048 0.646 1.00 88.44 102 ARG A C 1
ATOM 857 O O . ARG A 1 102 ? -14.611 -7.657 1.585 1.00 88.44 102 ARG A O 1
ATOM 864 N N . ILE A 1 103 ? -16.135 -6.208 0.772 1.00 85.31 103 ILE A N 1
ATOM 865 C CA . ILE A 1 103 ? -16.839 -5.966 2.036 1.00 85.31 103 ILE A CA 1
ATOM 866 C C . ILE A 1 103 ? -18.140 -6.772 2.009 1.00 85.31 103 ILE A C 1
ATOM 868 O O . ILE A 1 103 ? -19.099 -6.382 1.341 1.00 85.31 103 ILE A O 1
ATOM 872 N N . THR A 1 104 ? -18.129 -7.941 2.651 1.00 88.94 104 THR A N 1
ATOM 873 C CA . THR A 1 104 ? -19.294 -8.828 2.815 1.00 88.94 104 THR A CA 1
ATOM 874 C C . THR A 1 104 ? -20.013 -8.531 4.129 1.00 88.94 104 THR A C 1
ATOM 876 O O . THR A 1 104 ? -19.454 -7.863 4.997 1.00 88.94 104 THR A O 1
ATOM 879 N N . ASP A 1 105 ? -21.231 -9.045 4.299 1.00 89.56 105 ASP A N 1
ATOM 880 C CA . ASP A 1 105 ? -21.975 -8.876 5.555 1.00 89.56 105 ASP A CA 1
ATOM 881 C C . ASP A 1 105 ? -21.253 -9.538 6.735 1.00 89.56 105 ASP A C 1
ATOM 883 O O . ASP A 1 105 ? -21.095 -8.904 7.768 1.00 89.56 105 ASP A O 1
ATOM 887 N N . GLU A 1 106 ? -20.651 -10.714 6.533 1.00 91.12 106 GLU A N 1
ATOM 888 C CA . GLU A 1 106 ? -19.786 -11.374 7.528 1.00 91.12 106 GLU A CA 1
ATOM 889 C C . GLU A 1 106 ? -18.637 -10.466 8.005 1.00 91.12 106 GLU A C 1
ATOM 891 O O . GLU A 1 106 ? -18.339 -10.379 9.195 1.00 91.12 106 GLU A O 1
ATOM 896 N N . ILE A 1 107 ? -17.992 -9.752 7.077 1.00 89.56 107 ILE A N 1
ATOM 897 C CA . ILE A 1 107 ? -16.909 -8.819 7.403 1.00 89.56 107 ILE A CA 1
ATOM 898 C C . ILE A 1 107 ? -17.447 -7.609 8.179 1.00 89.56 107 ILE A C 1
ATOM 900 O O . ILE A 1 107 ? -16.784 -7.142 9.107 1.00 89.56 107 ILE A O 1
ATOM 904 N N . ARG A 1 108 ? -18.635 -7.104 7.820 1.00 88.06 108 ARG A N 1
ATOM 905 C CA . ARG A 1 108 ? -19.283 -5.983 8.520 1.00 88.06 108 ARG A CA 1
ATOM 906 C C . ARG A 1 108 ? -19.689 -6.363 9.937 1.00 88.06 108 ARG A C 1
ATOM 908 O O . ARG A 1 108 ? -19.422 -5.599 10.855 1.00 88.06 108 ARG A O 1
ATOM 915 N N . GLU A 1 109 ? -20.298 -7.529 10.112 1.00 91.06 109 GLU A N 1
ATOM 916 C CA . GLU A 1 109 ? -20.715 -8.051 11.415 1.00 91.06 109 GLU A CA 1
ATOM 917 C C . GLU A 1 109 ? -19.510 -8.276 12.327 1.00 91.06 109 GLU A C 1
ATOM 919 O O . GLU A 1 109 ? -19.517 -7.842 13.478 1.00 91.06 109 GLU A O 1
ATOM 924 N N . LEU A 1 110 ? -18.439 -8.873 11.795 1.00 91.94 110 LEU A N 1
ATOM 925 C CA . LEU A 1 110 ? -17.204 -9.056 12.547 1.00 91.94 110 LEU A CA 1
ATOM 926 C C . LEU A 1 110 ? -16.592 -7.715 12.968 1.00 91.94 110 LEU A C 1
ATOM 928 O O . LEU A 1 110 ? -16.204 -7.559 14.124 1.00 91.94 110 LEU A O 1
ATOM 932 N N . ALA A 1 111 ? -16.515 -6.745 12.054 1.00 89.94 111 ALA A N 1
ATOM 933 C CA . ALA A 1 111 ? -16.004 -5.418 12.380 1.00 89.94 111 ALA A CA 1
ATOM 934 C C . ALA A 1 111 ? -16.878 -4.718 13.434 1.00 89.94 111 ALA A C 1
ATOM 936 O O . ALA A 1 111 ? -16.343 -4.160 14.389 1.00 89.94 111 ALA A O 1
ATOM 937 N N . ALA A 1 112 ? -18.207 -4.800 13.311 1.00 90.38 112 ALA A N 1
ATOM 938 C CA . ALA A 1 112 ? -19.143 -4.228 14.275 1.00 90.38 112 ALA A CA 1
ATOM 939 C C . ALA A 1 112 ? -18.991 -4.847 15.672 1.00 90.38 112 ALA A C 1
ATOM 941 O O . ALA A 1 112 ? -19.001 -4.119 16.662 1.00 90.38 112 ALA A O 1
ATOM 942 N N . GLU A 1 113 ? -18.798 -6.165 15.762 1.00 93.56 113 GLU A N 1
ATOM 943 C CA . GLU A 1 113 ? -18.588 -6.835 17.048 1.00 93.56 113 GLU A CA 1
ATOM 944 C C . GLU A 1 113 ? -17.228 -6.474 17.665 1.00 93.56 113 GLU A C 1
ATOM 946 O O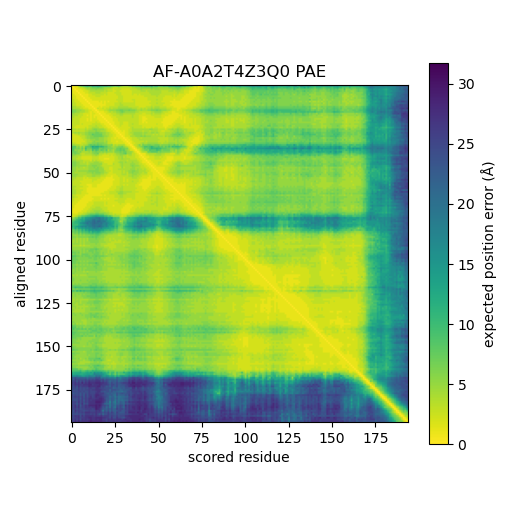 . GLU A 1 113 ? -17.160 -6.192 18.859 1.00 93.56 113 GLU A O 1
ATOM 951 N N . ILE A 1 114 ? -16.152 -6.399 16.868 1.00 92.75 114 ILE A N 1
ATOM 952 C CA . ILE A 1 114 ? -14.826 -5.963 17.352 1.00 92.75 114 ILE A CA 1
ATOM 953 C C . ILE A 1 114 ? -14.872 -4.519 17.869 1.00 92.75 114 ILE A C 1
ATOM 955 O O . ILE A 1 114 ? -14.219 -4.191 18.859 1.00 92.75 114 ILE A O 1
ATOM 959 N N . CYS A 1 115 ? -15.637 -3.656 17.203 1.00 91.44 115 CYS A N 1
ATOM 960 C CA . CYS A 1 115 ? -15.735 -2.233 17.519 1.00 91.44 115 CYS A CA 1
ATOM 961 C C . CYS A 1 115 ? -16.836 -1.893 18.537 1.00 91.44 115 CYS A C 1
ATOM 963 O O . CYS A 1 115 ? -17.084 -0.717 18.806 1.00 91.44 115 CYS A O 1
ATOM 965 N N . LYS A 1 116 ? -17.517 -2.892 19.096 1.00 93.00 116 LYS A N 1
ATOM 966 C CA . LYS A 1 116 ? -18.681 -2.699 19.959 1.00 93.00 116 LYS A CA 1
ATOM 967 C C . LYS A 1 116 ? -18.343 -1.893 21.214 1.00 93.00 116 LYS A C 1
ATOM 969 O O . LYS A 1 116 ? -17.447 -2.250 21.973 1.00 93.00 116 LYS A O 1
ATOM 974 N N . GLY A 1 117 ? -19.107 -0.825 21.446 1.00 92.75 117 GLY A N 1
ATOM 975 C CA . GLY A 1 117 ? -18.925 0.071 22.594 1.00 92.75 117 GLY A CA 1
ATOM 976 C C . GLY A 1 117 ? -17.727 1.019 22.480 1.00 92.75 117 GLY A C 1
ATOM 977 O O . GLY A 1 117 ? -17.400 1.687 23.458 1.00 92.75 117 GLY A O 1
ATOM 978 N N . LEU A 1 118 ? -17.064 1.081 21.318 1.00 90.50 118 LEU A N 1
ATOM 979 C CA . LEU A 1 118 ? -16.011 2.054 21.038 1.00 90.50 118 LEU A CA 1
ATOM 980 C C . LEU A 1 118 ? -16.597 3.234 20.264 1.00 90.50 118 LEU A C 1
ATOM 982 O O . LEU A 1 118 ? -17.113 3.065 19.162 1.00 90.50 118 LEU A O 1
ATOM 986 N N . GLU A 1 119 ? -16.465 4.435 20.818 1.00 86.19 119 GLU A N 1
ATOM 987 C CA . GLU A 1 119 ? -16.978 5.657 20.187 1.00 86.19 119 GLU A CA 1
ATOM 988 C C . GLU A 1 119 ? -15.965 6.250 19.198 1.00 86.19 119 GLU A C 1
ATOM 990 O O . GLU A 1 119 ? -16.304 6.543 18.050 1.00 86.19 119 GLU A O 1
ATOM 995 N N . ALA A 1 120 ? -14.699 6.366 19.617 1.00 83.44 120 ALA A N 1
ATOM 996 C CA . ALA A 1 120 ? -13.641 7.006 18.842 1.00 83.44 120 ALA A CA 1
ATOM 997 C C . ALA A 1 120 ? -13.104 6.111 17.712 1.00 83.44 120 ALA A C 1
ATOM 999 O O . ALA A 1 120 ? -12.787 4.937 17.921 1.00 83.44 120 ALA A O 1
ATOM 1000 N N . ASP A 1 121 ? -12.930 6.687 16.521 1.00 81.06 121 ASP A N 1
ATOM 1001 C CA . ASP A 1 121 ? -12.491 5.954 15.326 1.00 81.06 121 ASP A CA 1
ATOM 1002 C C . ASP A 1 121 ? -11.063 5.412 15.449 1.00 81.06 121 ASP A C 1
ATOM 1004 O O . ASP A 1 121 ? -10.786 4.294 15.011 1.00 81.06 121 ASP A O 1
ATOM 1008 N N . GLU A 1 122 ? -10.177 6.137 16.134 1.00 82.56 122 GLU A N 1
ATOM 1009 C CA . GLU A 1 122 ? -8.835 5.652 16.467 1.00 82.56 122 GLU A CA 1
ATOM 1010 C C . GLU A 1 122 ? -8.900 4.372 17.313 1.00 82.56 122 GLU A C 1
ATOM 1012 O O . GLU A 1 122 ? -8.207 3.392 17.029 1.00 82.56 122 GLU A O 1
ATOM 1017 N N . SER A 1 123 ? -9.789 4.331 18.311 1.00 86.56 123 SER A N 1
ATOM 1018 C CA . SER A 1 123 ? -9.977 3.151 19.159 1.00 86.56 123 SER A CA 1
ATOM 1019 C C . SER A 1 123 ? -10.518 1.964 18.362 1.00 86.56 123 SER A C 1
ATOM 1021 O O . SER A 1 123 ? -10.048 0.841 18.547 1.00 86.56 123 SER A O 1
ATOM 1023 N N . LYS A 1 124 ? -11.456 2.199 17.435 1.00 85.69 124 LYS A N 1
ATOM 1024 C CA . LYS A 1 124 ? -11.979 1.162 16.526 1.00 85.69 124 LYS A CA 1
ATOM 1025 C C . LYS A 1 124 ? -10.885 0.607 15.615 1.00 85.69 124 LYS A C 1
ATOM 1027 O O . LYS A 1 124 ? -10.763 -0.611 15.477 1.00 85.69 124 LYS A O 1
ATOM 1032 N N . ALA A 1 125 ? -10.066 1.480 15.029 1.00 85.44 125 ALA A N 1
ATOM 1033 C CA . ALA A 1 125 ? -8.947 1.082 14.182 1.00 85.44 125 ALA A CA 1
ATOM 1034 C C . ALA A 1 125 ? -7.911 0.256 14.957 1.00 85.44 125 ALA A C 1
ATOM 1036 O O . ALA A 1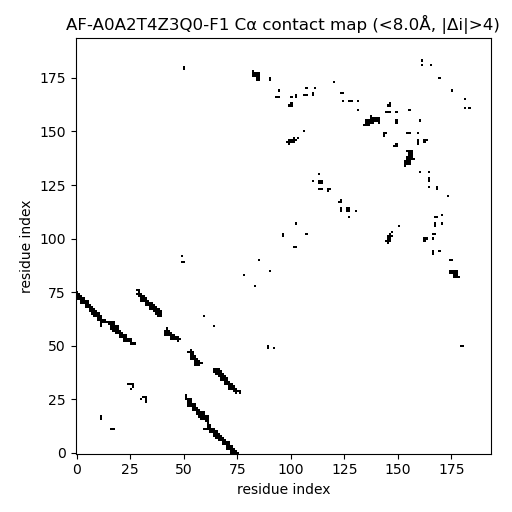 125 ? -7.488 -0.801 14.481 1.00 85.44 125 ALA A O 1
ATOM 1037 N N . CYS A 1 126 ? -7.573 0.680 16.178 1.00 88.62 126 CYS A N 1
ATOM 1038 C CA . CYS A 1 126 ? -6.687 -0.068 17.067 1.00 88.62 126 CYS A CA 1
ATOM 1039 C C . CYS A 1 126 ? -7.266 -1.443 17.418 1.00 88.62 126 CYS A C 1
ATOM 1041 O O . CYS A 1 126 ? -6.549 -2.436 17.343 1.00 88.62 126 CYS A O 1
ATOM 1043 N N . ALA A 1 127 ? -8.560 -1.531 17.739 1.00 90.94 127 ALA A N 1
ATOM 1044 C CA . ALA A 1 127 ? -9.214 -2.799 18.063 1.00 90.94 127 ALA A CA 1
ATOM 1045 C C . ALA A 1 127 ? -9.185 -3.790 16.887 1.00 90.94 127 ALA A C 1
ATOM 1047 O O . ALA A 1 127 ? -8.895 -4.972 17.081 1.00 90.94 127 ALA A O 1
ATOM 1048 N N . LEU A 1 128 ? -9.419 -3.315 15.659 1.00 90.44 128 LEU A N 1
ATOM 1049 C CA . LEU A 1 128 ? -9.306 -4.140 14.452 1.00 90.44 128 LEU A CA 1
ATOM 1050 C C . LEU A 1 128 ? -7.870 -4.592 14.193 1.00 90.44 128 LEU A C 1
ATOM 1052 O O . LEU A 1 128 ? -7.652 -5.767 13.889 1.00 90.44 128 LEU A O 1
ATOM 1056 N N . PHE A 1 129 ? -6.896 -3.690 14.329 1.00 91.62 129 PHE A N 1
ATOM 1057 C CA . PHE A 1 129 ? -5.481 -4.038 14.211 1.00 91.62 129 PHE A CA 1
ATOM 1058 C C . PHE A 1 129 ? -5.105 -5.135 15.214 1.00 91.62 129 PHE A C 1
ATOM 1060 O O . PHE A 1 129 ? -4.569 -6.176 14.828 1.00 91.62 129 PHE A O 1
ATOM 1067 N N . ASP A 1 130 ? -5.461 -4.937 16.482 1.00 94.06 130 ASP A N 1
ATOM 1068 C CA . ASP A 1 130 ? -5.218 -5.881 17.569 1.00 94.06 130 ASP A CA 1
ATOM 1069 C C . ASP A 1 130 ? -5.876 -7.235 17.311 1.00 94.06 130 ASP A C 1
ATOM 1071 O O . ASP A 1 130 ? -5.266 -8.281 17.550 1.00 94.06 130 ASP A O 1
ATOM 1075 N N . TYR A 1 131 ? -7.116 -7.231 16.820 1.00 94.62 131 TYR A N 1
ATOM 1076 C CA . TYR A 1 131 ? -7.832 -8.448 16.464 1.00 94.62 131 TYR A CA 1
ATOM 1077 C C . TYR A 1 131 ? -7.093 -9.212 15.365 1.00 94.62 131 TYR A C 1
ATOM 1079 O O . TYR A 1 131 ? -6.793 -10.399 15.520 1.00 94.62 131 TYR A O 1
ATOM 1087 N N . VAL A 1 132 ? -6.739 -8.538 14.268 1.00 93.25 132 VAL A N 1
ATOM 1088 C CA . VAL A 1 132 ? -6.023 -9.178 13.160 1.00 93.25 132 VAL A CA 1
ATOM 1089 C C . VAL A 1 132 ? -4.675 -9.719 13.637 1.00 93.25 132 VAL A C 1
ATOM 1091 O O . VAL A 1 132 ? -4.343 -10.872 13.365 1.00 93.25 132 VAL A O 1
ATOM 1094 N N . TRP A 1 133 ? -3.929 -8.938 14.417 1.00 92.44 133 TRP A N 1
ATOM 1095 C CA . TRP A 1 133 ? -2.642 -9.350 14.975 1.00 92.44 133 TRP A CA 1
ATOM 1096 C C . TRP A 1 133 ? -2.743 -10.590 15.875 1.00 92.44 133 TRP A C 1
ATOM 1098 O O . TRP A 1 133 ? -1.904 -11.488 15.794 1.00 92.44 133 TRP A O 1
ATOM 1108 N N . LYS A 1 134 ? -3.777 -10.670 16.721 1.00 96.44 134 LYS A N 1
ATOM 1109 C CA . LYS A 1 134 ? -3.978 -11.786 17.663 1.00 96.44 134 LYS A CA 1
ATOM 1110 C C . LYS A 1 134 ? -4.528 -13.045 16.989 1.00 96.44 134 LYS A C 1
ATOM 1112 O O . LYS A 1 134 ? -4.229 -14.150 17.440 1.00 96.44 134 LYS A O 1
ATOM 1117 N N . HIS A 1 135 ? -5.337 -12.901 15.940 1.00 96.94 135 HIS A N 1
ATOM 1118 C CA . HIS A 1 135 ? -6.111 -14.011 15.371 1.00 96.94 135 HIS A CA 1
ATOM 1119 C C . HIS A 1 135 ? -5.610 -14.524 14.014 1.00 96.94 135 HIS A C 1
ATOM 1121 O O . HIS A 1 135 ? -6.042 -15.601 13.589 1.00 96.94 135 HIS A O 1
ATOM 1127 N N . PHE A 1 136 ? -4.711 -13.803 13.339 1.00 96.56 136 PHE A N 1
ATOM 1128 C CA . PHE A 1 136 ? -4.227 -14.147 12.002 1.00 96.56 136 PHE A CA 1
ATOM 1129 C C . PHE A 1 136 ? -2.722 -14.393 12.002 1.00 96.56 136 PHE A C 1
ATOM 1131 O O . PHE A 1 136 ? -1.965 -13.833 12.790 1.00 96.56 136 PHE A O 1
ATOM 1138 N N . ARG A 1 137 ? -2.263 -15.246 11.082 1.00 96.75 137 ARG A N 1
ATOM 1139 C CA . ARG A 1 137 ? -0.845 -15.591 10.941 1.00 96.75 137 ARG A CA 1
ATOM 1140 C C . ARG A 1 137 ? -0.239 -14.977 9.687 1.00 96.75 137 ARG A C 1
ATOM 1142 O O . ARG A 1 137 ? -0.774 -15.144 8.591 1.00 96.75 137 ARG A O 1
ATOM 1149 N N . TYR A 1 138 ? 0.932 -14.366 9.832 1.00 96.25 138 TYR A N 1
ATOM 1150 C CA . TYR A 1 138 ? 1.695 -13.879 8.688 1.00 96.25 138 TYR A CA 1
ATOM 1151 C C . TYR A 1 138 ? 2.269 -15.043 7.858 1.00 96.25 138 TYR A C 1
ATOM 1153 O O . TYR A 1 138 ? 2.988 -15.891 8.392 1.00 96.25 138 TYR A O 1
ATOM 1161 N N . ILE A 1 139 ? 1.951 -15.101 6.562 1.00 95.50 139 ILE A N 1
ATOM 1162 C CA . ILE A 1 139 ? 2.448 -16.080 5.583 1.00 95.50 139 ILE A CA 1
ATOM 1163 C C . ILE A 1 139 ? 2.661 -15.384 4.238 1.00 95.50 139 ILE A C 1
ATOM 1165 O O . ILE A 1 139 ? 1.730 -14.807 3.682 1.00 95.50 139 ILE A O 1
ATOM 1169 N N . TYR A 1 140 ? 3.863 -15.531 3.677 1.00 92.31 140 TYR A N 1
ATOM 1170 C CA . TYR A 1 140 ? 4.219 -14.992 2.369 1.00 92.31 140 TYR A CA 1
ATOM 1171 C C . TYR A 1 140 ? 4.862 -16.062 1.462 1.00 92.31 140 TYR A C 1
ATOM 1173 O O . TYR A 1 140 ? 5.793 -16.735 1.909 1.00 92.31 140 TYR A O 1
ATOM 1181 N N . PRO A 1 141 ? 4.436 -16.192 0.189 1.00 90.38 141 PRO A N 1
ATOM 1182 C CA . PRO A 1 141 ? 3.207 -15.636 -0.379 1.00 90.38 141 PRO A CA 1
ATOM 1183 C C . PRO A 1 141 ? 1.970 -16.440 0.079 1.00 90.38 141 PRO A C 1
ATOM 1185 O O . PRO A 1 141 ? 2.067 -17.656 0.284 1.00 90.38 141 PRO A O 1
ATOM 1188 N N . PRO A 1 142 ? 0.789 -15.815 0.225 1.00 91.25 142 PRO A N 1
ATOM 1189 C CA . PRO A 1 142 ? -0.443 -16.550 0.470 1.00 91.25 142 PRO A CA 1
ATOM 1190 C C . PRO A 1 142 ? -0.877 -17.324 -0.782 1.00 91.25 142 PRO A C 1
ATOM 1192 O O . PRO A 1 142 ? -0.553 -16.961 -1.914 1.00 91.25 142 PRO A O 1
ATOM 1195 N N . LYS A 1 143 ? -1.631 -18.408 -0.572 1.00 92.44 143 LYS A N 1
ATOM 1196 C CA . LYS A 1 143 ? -2.153 -19.255 -1.660 1.00 92.44 143 LYS A CA 1
ATOM 1197 C C . LYS A 1 143 ? -3.303 -18.599 -2.424 1.00 92.44 143 LYS A C 1
ATOM 1199 O O . LYS A 1 143 ? -3.488 -18.866 -3.604 1.00 92.44 143 LYS A O 1
ATOM 1204 N N . GLU A 1 144 ? -4.073 -17.771 -1.731 1.00 93.62 144 GLU A N 1
ATOM 1205 C CA . GLU A 1 144 ? -5.239 -17.053 -2.238 1.00 93.62 144 GLU A CA 1
ATOM 1206 C C . GLU A 1 144 ? -5.156 -15.601 -1.768 1.00 93.62 144 GLU A C 1
ATOM 1208 O O . GLU A 1 144 ? -4.518 -15.319 -0.751 1.00 93.62 144 GLU A O 1
ATOM 1213 N N . ARG A 1 145 ? -5.766 -14.692 -2.532 1.00 92.31 145 ARG A N 1
ATOM 1214 C CA . ARG A 1 145 ? -5.703 -13.246 -2.307 1.00 92.31 145 ARG A CA 1
ATOM 1215 C C . ARG A 1 145 ? -7.080 -12.670 -2.006 1.00 92.31 145 ARG A C 1
ATOM 1217 O O . ARG A 1 145 ? -8.065 -13.051 -2.640 1.00 92.31 145 ARG A O 1
ATOM 1224 N N . GLY A 1 146 ? -7.112 -11.679 -1.126 1.00 91.56 146 GLY A N 1
ATOM 1225 C CA . GLY A 1 146 ? -8.258 -10.830 -0.835 1.00 91.56 146 GLY A CA 1
ATOM 1226 C C . GLY A 1 146 ? -8.965 -11.150 0.481 1.00 91.56 146 GLY A C 1
ATOM 1227 O O . GLY A 1 146 ? -8.910 -12.272 0.993 1.00 91.56 146 GLY A O 1
ATOM 1228 N N . THR A 1 147 ? -9.707 -10.160 0.984 1.00 91.56 147 THR A N 1
ATOM 1229 C CA . THR A 1 147 ? -10.318 -10.125 2.330 1.00 91.56 147 THR A CA 1
ATOM 1230 C C . THR A 1 147 ? -11.144 -11.357 2.690 1.00 91.56 147 THR A C 1
ATOM 1232 O O . THR A 1 147 ? -11.040 -11.853 3.806 1.00 91.56 147 THR A O 1
ATOM 1235 N N . VAL A 1 148 ? -11.929 -11.895 1.751 1.00 92.81 148 VAL A N 1
ATOM 1236 C CA . VAL A 1 148 ? -12.752 -13.099 1.981 1.00 92.81 148 VAL A CA 1
ATOM 1237 C C . VAL A 1 148 ? -11.873 -14.325 2.235 1.00 92.81 148 VAL A C 1
ATOM 1239 O O . VAL A 1 148 ? -12.107 -15.088 3.171 1.00 92.81 148 VAL A O 1
ATOM 1242 N N . SER A 1 149 ? -10.834 -14.514 1.416 1.00 94.06 149 SER A N 1
ATOM 1243 C CA . SER A 1 149 ? -9.894 -15.623 1.599 1.00 94.06 149 SER A CA 1
ATOM 1244 C C . SER A 1 149 ? -9.063 -15.440 2.869 1.00 94.06 149 SER A C 1
ATOM 1246 O O . SER A 1 149 ? -8.830 -16.410 3.589 1.00 94.06 149 SER A O 1
ATOM 1248 N N . PHE A 1 150 ? -8.684 -14.199 3.186 1.00 94.31 150 PHE A N 1
ATOM 1249 C CA . PHE A 1 150 ? -7.948 -13.861 4.397 1.00 94.31 150 PHE A CA 1
ATOM 1250 C C . PHE A 1 150 ? -8.750 -14.210 5.652 1.00 94.31 150 PHE A C 1
ATOM 1252 O O . PHE A 1 150 ? -8.235 -14.935 6.506 1.00 94.31 150 PHE A O 1
ATOM 1259 N N . LEU A 1 151 ? -10.019 -13.789 5.722 1.00 93.94 151 LEU A N 1
ATOM 1260 C CA . LEU A 1 151 ? -10.921 -14.085 6.838 1.00 93.94 151 LEU A CA 1
ATOM 1261 C C . LEU A 1 151 ? -11.108 -15.595 7.037 1.00 93.94 151 LEU A C 1
ATOM 1263 O O . LEU A 1 151 ? -10.945 -16.104 8.147 1.00 93.94 151 LEU A O 1
ATOM 1267 N N . ARG A 1 152 ? -11.358 -16.328 5.947 1.00 94.75 152 ARG A N 1
ATOM 1268 C CA . ARG A 1 152 ? -11.533 -17.786 5.972 1.00 94.75 152 ARG A CA 1
ATOM 1269 C C . ARG A 1 152 ? -10.272 -18.525 6.418 1.00 94.75 152 ARG A C 1
ATOM 1271 O O . ARG A 1 152 ? -10.336 -19.442 7.233 1.00 94.75 152 ARG A O 1
ATOM 1278 N N . ASN A 1 153 ? -9.122 -18.161 5.854 1.00 95.19 153 ASN A N 1
ATOM 1279 C CA . ASN A 1 153 ? -7.878 -18.914 6.021 1.00 95.19 153 ASN A CA 1
ATOM 1280 C C . ASN A 1 153 ? -7.087 -18.490 7.270 1.00 95.19 153 ASN A C 1
ATOM 1282 O O . ASN A 1 153 ? -6.177 -19.215 7.690 1.00 95.19 153 ASN A O 1
ATOM 1286 N N . LYS A 1 154 ? -7.400 -17.315 7.834 1.00 96.00 154 LYS A N 1
ATOM 1287 C CA . LYS A 1 154 ? -6.709 -16.665 8.962 1.00 96.00 154 LYS A CA 1
ATOM 1288 C C . LYS A 1 154 ? -5.198 -16.514 8.754 1.00 96.00 154 LYS A C 1
ATOM 1290 O O . LYS A 1 154 ? -4.403 -16.604 9.691 1.00 96.00 154 LYS A O 1
ATOM 1295 N N . LYS A 1 155 ? -4.783 -16.361 7.494 1.00 95.81 155 LYS A N 1
ATOM 1296 C CA . LYS A 1 155 ? -3.385 -16.382 7.041 1.00 95.81 155 LYS A CA 1
ATOM 1297 C C . LYS A 1 155 ? -3.207 -15.435 5.861 1.00 95.81 155 LYS A C 1
ATOM 1299 O O . LYS A 1 155 ? -3.995 -15.513 4.922 1.00 95.81 155 LYS A O 1
ATOM 1304 N N . GLY A 1 156 ? -2.161 -14.614 5.869 1.00 95.56 156 GLY A N 1
ATOM 1305 C CA . GLY A 1 156 ? -1.903 -13.655 4.790 1.00 95.56 156 GLY A CA 1
ATOM 1306 C C . GLY A 1 156 ? -0.579 -12.916 4.940 1.00 95.56 156 GLY A C 1
ATOM 1307 O O . GLY A 1 156 ? 0.127 -13.116 5.921 1.00 95.56 156 GLY A O 1
ATOM 1308 N N . ASP A 1 157 ? -0.237 -12.069 3.977 1.00 93.31 157 ASP A N 1
ATOM 1309 C CA . ASP A 1 157 ? 0.933 -11.187 4.045 1.00 93.31 157 ASP A CA 1
ATOM 1310 C C . ASP A 1 157 ? 0.514 -9.729 4.274 1.00 93.31 157 ASP A C 1
ATOM 1312 O O . ASP A 1 157 ? -0.661 -9.437 4.483 1.00 93.31 157 ASP A O 1
ATOM 1316 N N . CYS A 1 158 ? 1.462 -8.794 4.207 1.00 89.56 158 CYS A N 1
ATOM 1317 C CA . CYS A 1 158 ? 1.180 -7.372 4.395 1.00 89.56 158 CYS A CA 1
ATOM 1318 C C . CYS A 1 158 ? 0.041 -6.836 3.504 1.00 89.56 158 CYS A C 1
ATOM 1320 O O . CYS A 1 158 ? -0.678 -5.940 3.938 1.00 89.56 158 CYS A O 1
ATOM 1322 N N . GLY A 1 159 ? -0.165 -7.395 2.305 1.00 89.12 159 GLY A N 1
ATOM 1323 C CA . GLY A 1 159 ? -1.286 -7.041 1.437 1.00 89.12 159 GLY A CA 1
ATOM 1324 C C . GLY A 1 159 ? -2.628 -7.492 2.012 1.00 89.12 159 GLY A C 1
ATOM 1325 O O . GLY A 1 159 ? -3.561 -6.706 2.083 1.00 89.12 159 GLY A O 1
ATOM 1326 N N . GLU A 1 160 ? -2.723 -8.730 2.493 1.00 91.56 160 GLU A N 1
ATOM 1327 C CA . GLU A 1 160 ? -3.973 -9.242 3.078 1.00 91.56 160 GLU A CA 1
ATOM 1328 C C . GLU A 1 160 ? -4.362 -8.515 4.369 1.00 91.56 160 GLU A C 1
ATOM 1330 O O . GLU A 1 160 ? -5.529 -8.177 4.577 1.00 91.56 160 GLU A O 1
ATOM 1335 N N . PHE A 1 161 ? -3.370 -8.232 5.216 1.00 91.56 161 PHE A N 1
ATOM 1336 C CA . PHE A 1 161 ? -3.571 -7.476 6.449 1.00 91.56 161 PHE A CA 1
ATOM 1337 C C . PHE A 1 161 ? -4.038 -6.046 6.144 1.00 91.56 161 PHE A C 1
ATOM 1339 O O . PHE A 1 161 ? -4.988 -5.565 6.764 1.00 91.56 161 PHE A O 1
ATOM 1346 N N . SER A 1 162 ? -3.417 -5.383 5.162 1.00 86.81 162 SER A N 1
ATOM 1347 C CA . SER A 1 162 ? -3.777 -4.016 4.780 1.00 86.81 162 SER A CA 1
ATOM 1348 C C . SER A 1 162 ? -5.160 -3.942 4.125 1.00 86.81 162 SER A C 1
ATOM 1350 O O . SER A 1 162 ? -5.937 -3.041 4.440 1.00 86.81 162 SER A O 1
ATOM 1352 N N . PHE A 1 163 ? -5.528 -4.927 3.298 1.00 86.75 163 PHE A N 1
ATOM 1353 C CA . PHE A 1 163 ? -6.859 -5.017 2.694 1.00 86.75 163 PHE A CA 1
ATOM 1354 C C . PHE A 1 163 ? -7.975 -5.133 3.726 1.00 86.75 163 PHE A C 1
ATOM 1356 O O . PHE A 1 163 ? -9.033 -4.534 3.535 1.00 86.75 163 PHE A O 1
ATOM 1363 N N . PHE A 1 164 ? -7.751 -5.893 4.799 1.00 85.62 164 PHE A N 1
ATOM 1364 C CA . PHE A 1 164 ? -8.721 -6.005 5.878 1.00 85.62 164 PHE A CA 1
ATOM 1365 C C . PHE A 1 164 ? -8.772 -4.691 6.673 1.00 85.62 164 PHE A C 1
ATOM 1367 O O . PHE A 1 164 ? -9.769 -3.982 6.629 1.00 85.62 164 PHE A O 1
ATOM 1374 N N . ILE A 1 165 ? -7.670 -4.273 7.294 1.00 82.12 165 ILE A N 1
ATOM 1375 C CA . ILE A 1 165 ? -7.684 -3.159 8.257 1.00 82.12 165 ILE A CA 1
ATOM 1376 C C . ILE A 1 165 ? -8.070 -1.815 7.608 1.00 82.12 165 ILE A C 1
ATOM 1378 O O . ILE A 1 165 ? -8.929 -1.112 8.137 1.00 82.12 165 ILE A O 1
ATOM 1382 N N . CYS A 1 166 ? -7.497 -1.462 6.446 1.00 71.75 166 CYS A N 1
ATOM 1383 C CA . CYS A 1 166 ? -7.715 -0.146 5.819 1.00 71.75 166 CYS A CA 1
ATOM 1384 C C . CYS A 1 166 ? -9.162 0.050 5.307 1.00 71.75 166 CYS A C 1
ATOM 1386 O O . CYS A 1 166 ? -9.547 1.182 5.020 1.00 71.75 166 CYS A O 1
ATOM 1388 N N . ARG A 1 167 ? -9.963 -1.015 5.119 1.00 70.69 167 ARG A N 1
ATOM 1389 C CA . ARG A 1 167 ? -11.271 -0.917 4.432 1.00 70.69 167 ARG A CA 1
ATOM 1390 C C . ARG A 1 167 ? -12.445 -1.607 5.115 1.00 70.69 167 ARG A C 1
ATOM 1392 O O . ARG A 1 167 ? -13.560 -1.464 4.623 1.00 70.69 167 ARG A O 1
ATOM 1399 N N . THR A 1 168 ? -12.249 -2.321 6.221 1.00 65.25 168 THR A N 1
ATOM 1400 C CA . THR A 1 168 ? -13.368 -2.858 7.020 1.00 65.25 168 THR A CA 1
ATOM 1401 C C . THR A 1 168 ? -13.968 -1.840 7.986 1.00 65.25 168 THR A C 1
ATOM 1403 O O . THR A 1 168 ? -15.013 -2.105 8.567 1.00 65.25 168 THR A O 1
ATOM 1406 N N . LEU A 1 169 ? -13.356 -0.656 8.104 1.00 62.28 169 LEU A N 1
ATOM 1407 C CA . LEU A 1 169 ? -13.808 0.445 8.958 1.00 62.28 169 LEU A CA 1
ATOM 1408 C C . LEU A 1 169 ? -14.966 1.338 8.466 1.00 62.28 169 LEU A C 1
ATOM 1410 O O . LEU A 1 169 ? -15.379 2.179 9.263 1.00 62.28 169 LEU A O 1
ATOM 1414 N N . PRO A 1 170 ? -15.561 1.235 7.256 1.00 53.69 170 PRO A N 1
ATOM 1415 C CA . PRO A 1 170 ? -16.706 2.070 6.946 1.00 53.69 170 PRO A CA 1
ATOM 1416 C C . PRO A 1 170 ? -17.972 1.473 7.525 1.00 53.69 170 PRO A C 1
ATOM 1418 O O . PRO A 1 170 ? -18.794 0.875 6.828 1.00 53.69 170 PRO A O 1
ATOM 1421 N N . LEU A 1 171 ? -18.157 1.698 8.816 1.00 48.88 171 LEU A N 1
ATOM 1422 C CA . LEU A 1 171 ? -19.503 1.861 9.316 1.00 48.88 171 LEU A CA 1
ATOM 1423 C C . LEU A 1 171 ? -20.100 3.102 8.600 1.00 48.88 171 LEU A C 1
ATOM 1425 O O . LEU A 1 171 ? -19.406 4.112 8.440 1.00 48.88 171 LEU A O 1
ATOM 1429 N N . PRO A 1 172 ? -21.344 3.028 8.094 1.00 40.84 172 PRO A N 1
ATOM 1430 C CA . PRO A 1 172 ? -21.943 4.025 7.197 1.00 40.84 172 PRO A CA 1
ATOM 1431 C C . PRO A 1 172 ? -22.001 5.463 7.748 1.00 40.84 172 PRO A C 1
ATOM 1433 O O . PRO A 1 172 ? -22.229 6.390 6.969 1.00 40.84 172 PRO A O 1
ATOM 1436 N N . GLU A 1 173 ? -21.716 5.666 9.032 1.00 39.72 173 GLU A N 1
ATOM 1437 C CA . GLU A 1 173 ? -21.820 6.940 9.750 1.00 39.72 173 GLU A CA 1
ATOM 1438 C C . GLU A 1 173 ? -20.485 7.675 9.963 1.00 39.72 173 GLU A C 1
ATOM 1440 O O . GLU A 1 173 ? -20.506 8.820 10.404 1.00 39.72 173 GLU A O 1
ATOM 1445 N N . TYR A 1 174 ? -19.330 7.086 9.621 1.00 42.53 174 TYR A N 1
ATOM 1446 C CA . TYR A 1 174 ? -18.041 7.640 10.066 1.00 42.53 174 TYR A CA 1
ATOM 1447 C C . TYR A 1 174 ? -17.197 8.217 8.918 1.00 42.53 174 TYR A C 1
ATOM 1449 O O . TYR A 1 174 ? -17.127 7.621 7.827 1.00 42.53 174 TYR A O 1
ATOM 1457 N N . PRO A 1 175 ? -16.583 9.399 9.117 1.00 36.97 175 PRO A N 1
ATOM 1458 C CA . PRO A 1 175 ? -15.668 9.984 8.156 1.00 36.97 175 PRO A CA 1
ATOM 1459 C C . PRO A 1 175 ? -14.364 9.185 8.173 1.00 36.97 175 PRO A C 1
ATOM 1461 O O . PRO A 1 175 ? -13.621 9.191 9.146 1.00 36.97 175 PRO A O 1
ATOM 1464 N N . LEU A 1 176 ? -14.053 8.520 7.058 1.00 40.97 176 LEU A N 1
ATOM 1465 C CA . LEU A 1 176 ? -12.654 8.238 6.772 1.00 40.97 176 LEU A CA 1
ATOM 1466 C C . LEU A 1 176 ? -11.960 9.594 6.684 1.00 40.97 176 LEU A C 1
ATOM 1468 O O . LEU A 1 176 ? -12.351 10.437 5.878 1.00 40.97 176 LEU A O 1
ATOM 1472 N N . SER A 1 177 ? -10.981 9.816 7.541 1.00 39.50 177 SER A N 1
ATOM 1473 C CA . SER A 1 177 ? -10.051 10.913 7.374 1.00 39.50 177 SER A CA 1
ATOM 1474 C C . SER A 1 177 ? -8.989 10.492 6.354 1.00 39.50 177 SER A C 1
ATOM 1476 O O . SER A 1 177 ? -8.769 9.292 6.176 1.00 39.50 177 SER A O 1
ATOM 1478 N N . ASP A 1 178 ? -8.382 11.445 5.646 1.00 37.62 178 ASP A N 1
ATOM 1479 C CA . ASP A 1 178 ? -7.413 11.217 4.558 1.00 37.62 178 ASP A CA 1
ATOM 1480 C C . ASP A 1 178 ? -6.121 10.522 5.042 1.00 37.62 178 ASP A C 1
ATOM 1482 O O . ASP A 1 178 ? -5.046 11.106 5.160 1.00 37.62 178 ASP A O 1
ATOM 1486 N N . GLY A 1 179 ? -6.238 9.242 5.392 1.00 38.28 179 GLY A N 1
ATOM 1487 C CA . GLY A 1 179 ? -5.131 8.327 5.567 1.00 38.28 179 GLY A CA 1
ATOM 1488 C C . GLY A 1 179 ? -4.630 7.989 4.178 1.00 38.28 179 GLY A C 1
ATOM 1489 O O . GLY A 1 179 ? -5.178 7.095 3.528 1.00 38.28 179 GLY A O 1
ATOM 1490 N N . GLY A 1 180 ? -3.630 8.754 3.732 1.00 34.84 180 GLY A N 1
ATOM 1491 C CA . GLY A 1 180 ? -2.952 8.589 2.454 1.00 34.84 180 GLY A CA 1
ATOM 1492 C C . GLY A 1 180 ? -2.824 7.118 2.073 1.00 34.84 180 GLY A C 1
ATOM 1493 O O . GLY A 1 180 ? -2.471 6.278 2.905 1.00 34.84 180 GLY A O 1
ATOM 1494 N N . GLY A 1 181 ? -3.186 6.828 0.820 1.00 31.64 181 GLY A N 1
ATOM 1495 C CA . GLY A 1 181 ? -3.324 5.488 0.262 1.00 31.64 181 GLY A CA 1
ATOM 1496 C C . GLY A 1 181 ? -2.359 4.488 0.885 1.00 31.64 181 GLY A C 1
ATOM 1497 O O . GLY A 1 181 ? -1.157 4.605 0.699 1.00 31.64 181 GLY A O 1
ATOM 1498 N N . CYS A 1 182 ? -2.937 3.551 1.641 1.00 29.86 182 CYS A N 1
ATOM 1499 C CA . CYS A 1 182 ? -2.357 2.380 2.298 1.00 29.86 182 CYS A CA 1
ATOM 1500 C C . CYS A 1 182 ? -0.932 2.025 1.776 1.00 29.86 182 CYS A C 1
ATOM 1502 O O . CYS A 1 182 ? -0.738 1.116 0.972 1.00 29.86 182 CYS A O 1
ATOM 1504 N N . PHE A 1 183 ? 0.069 2.755 2.272 1.00 28.50 183 PHE A N 1
ATOM 1505 C CA . PHE A 1 183 ? 1.463 2.354 2.395 1.00 28.50 183 PHE A CA 1
ATOM 1506 C C . PHE A 1 183 ? 1.732 2.401 3.892 1.00 28.50 183 PHE A C 1
ATOM 1508 O O . PHE A 1 183 ? 2.089 3.435 4.448 1.00 28.50 183 PHE A O 1
ATOM 1515 N N . CYS A 1 184 ? 1.495 1.279 4.568 1.00 25.11 184 CYS A N 1
ATOM 1516 C CA . CYS A 1 184 ? 1.910 1.100 5.951 1.00 25.11 184 CYS A CA 1
ATOM 1517 C C . CYS A 1 184 ? 3.447 1.116 6.015 1.00 25.11 184 CYS A C 1
ATOM 1519 O O . CYS A 1 184 ? 4.082 0.068 5.999 1.00 25.11 184 CYS A O 1
ATOM 1521 N N . TYR A 1 185 ? 4.035 2.308 6.060 1.00 23.25 185 TYR A N 1
ATOM 1522 C CA . TYR A 1 185 ? 5.358 2.584 6.607 1.00 23.25 185 TYR A CA 1
ATOM 1523 C C . TYR A 1 185 ? 5.283 3.934 7.314 1.00 23.25 185 TYR A C 1
ATOM 1525 O O . TYR A 1 185 ? 5.463 4.993 6.723 1.00 23.25 185 TYR A O 1
ATOM 1533 N N . GLY A 1 186 ? 4.982 3.873 8.602 1.00 23.36 186 GLY A N 1
ATOM 1534 C CA . GLY A 1 186 ? 4.969 5.013 9.500 1.00 23.36 186 GLY A CA 1
ATOM 1535 C C . GLY A 1 186 ? 4.834 4.477 10.909 1.00 23.36 186 GLY A C 1
ATOM 1536 O O . GLY A 1 186 ? 3.758 4.053 11.310 1.00 23.36 186 GLY A O 1
ATOM 1537 N N . GLU A 1 187 ? 5.955 4.402 11.617 1.00 25.75 187 GLU A N 1
ATOM 1538 C CA . GLU A 1 187 ? 5.993 4.088 13.037 1.00 25.75 187 GLU A CA 1
ATOM 1539 C C . GLU A 1 187 ? 5.193 5.152 13.794 1.00 25.75 187 GLU A C 1
ATOM 1541 O O . GLU A 1 187 ? 5.660 6.273 13.992 1.00 25.75 187 GLU A O 1
ATOM 1546 N N . THR A 1 188 ? 3.993 4.799 14.236 1.00 29.05 188 THR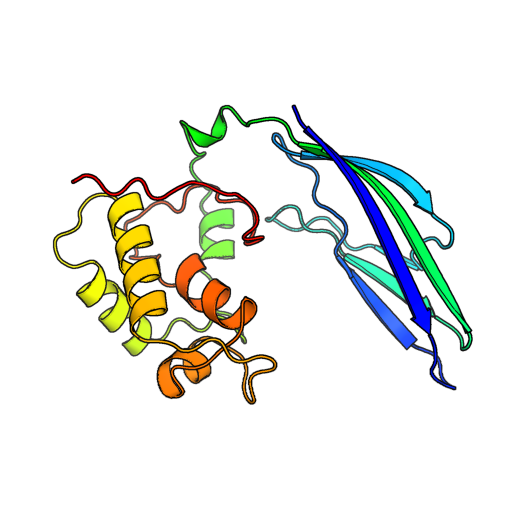 A N 1
ATOM 1547 C CA . THR A 1 188 ? 3.396 5.409 15.420 1.00 29.05 188 THR A CA 1
ATOM 1548 C C . THR A 1 188 ? 3.374 4.313 16.476 1.00 29.05 188 THR A C 1
ATOM 1550 O O . THR A 1 188 ? 2.763 3.266 16.249 1.00 29.05 188 THR A O 1
ATOM 1553 N N . PRO A 1 189 ? 4.088 4.462 17.603 1.00 27.70 189 PRO A N 1
ATOM 1554 C CA . PRO A 1 189 ? 3.927 3.521 18.691 1.00 27.70 189 PRO A CA 1
ATOM 1555 C C . PRO A 1 189 ? 2.491 3.676 19.193 1.00 27.70 189 PRO A C 1
ATOM 1557 O O . PRO A 1 189 ? 2.129 4.742 19.683 1.00 27.70 189 PRO A O 1
ATOM 156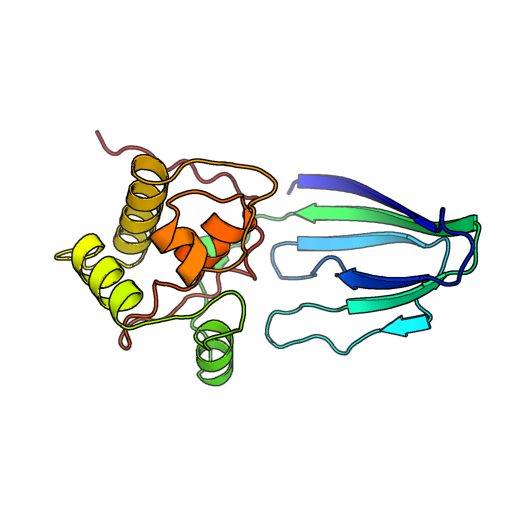0 N N . CYS A 1 190 ? 1.680 2.617 19.100 1.00 27.83 190 CYS A N 1
ATOM 1561 C CA . CYS A 1 190 ? 0.550 2.452 20.008 1.00 27.83 190 CYS A CA 1
ATOM 1562 C C . CYS A 1 190 ? 1.140 2.464 21.420 1.00 27.83 190 CYS A C 1
ATOM 1564 O O . CYS A 1 190 ? 1.609 1.438 21.923 1.00 27.83 190 CYS A O 1
ATOM 1566 N N . THR A 1 191 ? 1.207 3.633 22.049 1.00 28.59 191 THR A N 1
ATOM 1567 C CA . THR A 1 191 ? 1.568 3.728 23.455 1.00 28.59 191 THR A CA 1
ATOM 1568 C C . THR A 1 191 ? 0.463 3.031 24.223 1.00 28.59 191 THR A C 1
ATOM 1570 O O . THR A 1 191 ? -0.661 3.523 24.291 1.00 28.59 191 THR A O 1
ATOM 1573 N N . ARG A 1 192 ? 0.779 1.848 24.764 1.00 25.97 192 ARG A N 1
ATOM 1574 C CA . ARG A 1 192 ? -0.046 1.202 25.781 1.00 25.97 192 ARG A CA 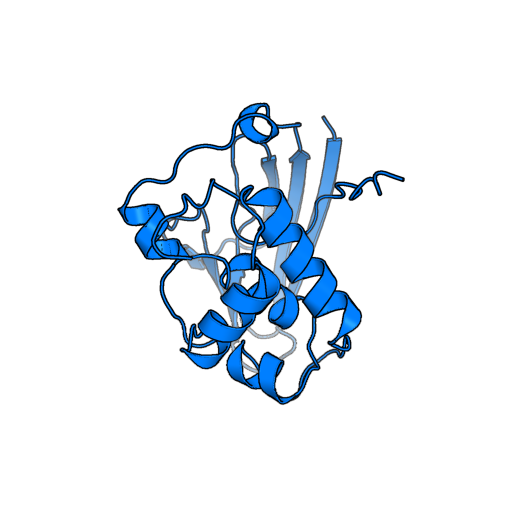1
ATOM 1575 C C . ARG A 1 192 ? -0.232 2.213 26.903 1.00 25.97 192 ARG A C 1
ATOM 1577 O O . ARG A 1 192 ? 0.727 2.523 27.606 1.00 25.97 192 ARG A O 1
ATOM 1584 N N . VAL A 1 193 ? -1.450 2.715 27.046 1.00 28.34 193 VAL A N 1
ATOM 1585 C CA . VAL A 1 193 ? -1.879 3.360 28.279 1.00 28.34 193 VAL A CA 1
ATOM 1586 C C . VAL A 1 193 ? -2.006 2.223 29.292 1.00 28.34 193 VAL A C 1
ATOM 1588 O O . VAL A 1 193 ? -2.899 1.382 29.180 1.00 28.34 193 VAL A O 1
ATOM 1591 N N . GLY A 1 194 ? -1.001 2.114 30.156 1.00 32.00 194 GLY A N 1
ATOM 1592 C CA . GLY A 1 194 ? -1.043 1.322 31.382 1.00 32.00 194 GLY A CA 1
ATOM 1593 C C . GLY A 1 194 ? -1.394 2.213 32.557 1.00 32.00 194 GLY A C 1
ATOM 1594 O O . GLY A 1 194 ? -1.110 3.429 32.462 1.00 32.00 194 GLY A O 1
#

InterPro domains:
  IPR002931 Transglutaminase-like [PF01841] (109-163)
  IPR038765 Papain-like cysteine peptidase superfamily [SSF54001] (101-164)

Radius of gyration: 19.29 Å; Cα contacts (8 Å, |Δi|>4): 276; chains: 1; bounding box: 40×38×56 Å

Secondary structure (DSSP, 8-state):
-EEEEEEEEEE--SSS-EEEEEEPPP-BTTEEEEEEEESS--SEEPPP-TTS--EEEEEEPTT-EEEEEEEEEE---GGGSSPPBPPHHHHHHHH---SSS---HHHHHHHHHHTTT--SHHHHHHHHHHHHHHH-EE-SS-SS-SHHHHHHHTEE-HHHHHHHHTTS---TT---B---TT------------

Sequence (194 aa):
MKRFSYRFRFKNRRRGEMKVWLAELPVHHGQRVKQDTVRRSPDQSSQTDIAGNRISYYCLKPGEEIENDYEIEVTPSQEWDSPRSLSETERAFYLRSTAFVRITDEIRELAAEICKGLEADESKACALFDYVWKHFRYIYPPKERGTVSFLRNKKGDCGEFSFFICRTLPLPEYPLSDGGGCFCYGETPCTRVG

Nearest PDB structures (foldseek):
  1o7d-assembly1_C  TM=3.449E-01  e=8.936E-02  Bos taurus
  6ct8-assembly1_A  TM=2.091E-01  e=1.070E+00  Pseudomonas aeruginosa PAO1
  5ec5-assembly2_L  TM=2.411E-01  e=7.796E+00  Eisenia fetida
  5ec5-assembly1_I  TM=2.432E-01  e=9.993E+00  Eisenia fetida

Solvent-accessible surface area (backbone atoms only — not comparable to full-atom values): 11677 Å² total; per-residue (Å²): 117,50,78,45,82,46,78,50,78,49,64,37,86,49,92,52,76,43,82,45,80,42,77,52,84,61,70,54,97,37,29,48,70,45,78,76,42,71,78,49,80,62,79,45,67,54,72,68,46,99,75,54,43,32,41,36,30,38,80,32,46,56,71,35,61,44,41,39,34,33,45,38,38,40,38,86,46,75,50,74,87,53,57,50,80,56,51,72,68,56,46,56,59,69,70,49,68,43,94,45,38,50,79,47,70,70,54,47,53,50,42,50,61,63,32,60,96,53,85,51,66,69,58,32,54,49,42,48,49,52,48,48,65,76,69,39,43,86,36,80,85,53,95,67,79,21,29,65,48,28,68,74,65,35,44,24,36,76,67,37,52,46,39,38,61,79,56,56,69,72,53,98,87,60,82,65,51,70,69,70,69,91,66,96,78,74,94,69,81,83,72,78,86,123